Protein AF-A0A4S8QMQ8-F1 (afdb_monomer_lite)

Organism: NCBI:txid278940

Sequence (333 aa):
MSMKSLGRLRGVGWNACVGGGGYARCFSMGSRRETDGVYRELTAMRTRVPFIEAWRKEEAKRKGKEEDMEKEKRGEMQKVVKGGEGEGLEMKRMKDSFHRVILPLASDPWLLDNYITASGHIRLGAIFMDLDALAGVISYKHTGDRVMTVTAAVDRITLSRPLLEICDLELSGQVTFATGRSSMEVSLQVCKVPSAGQENQPRRKEDVFMECAFTMVSLDPVTKKAVRIAGVQPEGEVEEAWFERGRKSYDKKKRELGRGLRSMEPDDEESDLIHRLWLKTLDYHDYPSDFPPTPSSSTLFILHSLRLQLPPLLLRHPHQSNPTHPTPSPTPH

Structure (mmCIF, N/CA/C/O backbone):
data_AF-A0A4S8QMQ8-F1
#
_entry.id   AF-A0A4S8QMQ8-F1
#
loop_
_atom_site.group_PDB
_atom_site.id
_atom_site.type_symbol
_atom_site.label_atom_id
_atom_site.label_alt_id
_atom_site.label_comp_id
_atom_site.label_asym_id
_atom_site.label_entity_id
_atom_site.label_seq_id
_atom_site.pdbx_PDB_ins_code
_atom_site.Cartn_x
_atom_site.Cartn_y
_atom_site.Cartn_z
_atom_site.occupancy
_atom_site.B_iso_or_equiv
_atom_site.auth_seq_id
_atom_site.auth_comp_id
_atom_site.auth_asym_id
_atom_site.auth_atom_id
_atom_site.pdbx_PDB_model_num
ATOM 1 N N . MET A 1 1 ? -11.700 -69.169 48.064 1.00 33.59 1 MET A N 1
ATOM 2 C CA . MET A 1 1 ? -10.556 -69.985 48.528 1.00 33.59 1 MET A CA 1
ATOM 3 C C . MET A 1 1 ? -9.345 -69.068 48.556 1.00 33.59 1 MET A C 1
ATOM 5 O O . MET A 1 1 ? -8.965 -68.592 47.505 1.00 33.59 1 MET A O 1
ATOM 9 N N . SER A 1 2 ? -9.012 -68.532 49.734 1.00 30.84 2 SER A N 1
ATOM 10 C CA . SER A 1 2 ? -7.831 -68.928 50.539 1.00 30.84 2 SER A CA 1
ATOM 11 C C . SER A 1 2 ? -6.595 -68.126 50.098 1.00 30.84 2 SER A C 1
ATOM 13 O O . SER A 1 2 ? -6.367 -68.020 48.906 1.00 30.84 2 SER A O 1
ATOM 15 N N . MET A 1 3 ? -5.747 -67.506 50.916 1.00 28.12 3 MET A N 1
ATOM 16 C CA . MET A 1 3 ? -5.650 -67.240 52.353 1.00 28.12 3 MET A CA 1
ATOM 17 C C . MET A 1 3 ? -4.604 -66.111 52.498 1.00 28.12 3 MET A C 1
ATOM 19 O O . MET A 1 3 ? -3.761 -65.911 51.627 1.00 28.12 3 MET A O 1
ATOM 23 N N . LYS A 1 4 ? -4.664 -65.381 53.612 1.00 39.59 4 LYS A N 1
ATOM 24 C CA . LYS A 1 4 ? -3.680 -64.388 54.076 1.00 39.59 4 LYS A CA 1
ATOM 25 C C . LYS A 1 4 ? -2.291 -65.011 54.299 1.00 39.59 4 LYS A C 1
ATOM 27 O O . LYS A 1 4 ? -2.219 -66.151 54.745 1.00 39.59 4 LYS A O 1
ATOM 32 N N . SER A 1 5 ? -1.221 -64.217 54.186 1.00 30.34 5 SER A N 1
ATOM 33 C CA . SER A 1 5 ? -0.015 -64.416 55.009 1.00 30.34 5 SER A CA 1
ATOM 34 C C . SER A 1 5 ? 0.776 -63.121 55.212 1.00 30.34 5 SER A C 1
ATOM 36 O O . SER A 1 5 ? 1.195 -62.468 54.262 1.00 30.34 5 SER A O 1
ATOM 38 N N . LEU A 1 6 ? 0.974 -62.791 56.488 1.00 34.56 6 LEU A N 1
ATOM 39 C CA . LEU A 1 6 ? 1.844 -61.751 57.030 1.00 34.56 6 LEU A CA 1
ATOM 40 C C . LEU A 1 6 ? 3.330 -62.143 56.935 1.00 34.56 6 LEU A C 1
ATOM 42 O O . LEU A 1 6 ? 3.681 -63.296 57.165 1.00 34.56 6 LEU A O 1
ATOM 46 N N . GLY A 1 7 ? 4.184 -61.119 56.834 1.00 30.50 7 GLY A N 1
ATOM 47 C CA . GLY A 1 7 ? 5.326 -60.950 57.741 1.00 30.50 7 GLY A CA 1
ATOM 48 C C . GLY A 1 7 ? 6.712 -61.381 57.248 1.00 30.50 7 GLY A C 1
ATOM 49 O O . GLY A 1 7 ? 6.968 -62.561 57.050 1.00 30.50 7 GLY A O 1
ATOM 50 N N . ARG A 1 8 ? 7.659 -60.428 57.238 1.00 30.44 8 ARG A N 1
ATOM 51 C CA . ARG A 1 8 ? 8.913 -60.527 58.016 1.00 30.44 8 ARG A CA 1
ATOM 52 C C . ARG A 1 8 ? 9.724 -59.230 57.971 1.00 30.44 8 ARG A C 1
ATOM 54 O O . ARG A 1 8 ? 10.299 -58.864 56.956 1.00 30.44 8 ARG A O 1
ATOM 61 N N . LEU A 1 9 ? 9.819 -58.591 59.135 1.00 39.72 9 LEU A N 1
ATOM 62 C CA . LEU A 1 9 ? 10.993 -57.831 59.554 1.00 39.72 9 LEU A CA 1
ATOM 63 C C . LEU A 1 9 ? 12.121 -58.817 59.888 1.00 39.72 9 LEU A C 1
ATOM 65 O O . LEU A 1 9 ? 11.873 -59.772 60.625 1.00 39.72 9 LEU A O 1
ATOM 69 N N . ARG A 1 10 ? 13.337 -58.537 59.403 1.00 33.66 10 ARG A N 1
ATOM 70 C CA . ARG A 1 10 ? 14.645 -58.598 60.100 1.00 33.66 10 ARG A CA 1
ATOM 71 C C . ARG A 1 10 ? 15.771 -58.818 59.091 1.00 33.66 10 ARG A C 1
ATOM 73 O O . ARG A 1 10 ? 15.680 -59.695 58.243 1.00 33.66 10 ARG A O 1
ATOM 80 N N . GLY A 1 11 ? 16.859 -58.071 59.266 1.00 29.67 11 GLY A N 1
ATOM 81 C CA . GLY A 1 11 ? 18.112 -58.316 58.559 1.00 29.67 11 GLY A CA 1
ATOM 82 C C . GLY A 1 11 ? 19.151 -57.227 58.786 1.00 29.67 11 GLY A C 1
ATOM 83 O O . GLY A 1 11 ? 19.537 -56.550 57.845 1.00 29.67 11 GLY A O 1
ATOM 84 N N . VAL A 1 12 ? 19.566 -57.034 60.039 1.00 43.41 12 VAL A N 1
ATOM 85 C CA . VAL A 1 12 ? 20.807 -56.324 60.383 1.00 43.41 12 VAL A CA 1
ATOM 86 C C . VAL A 1 12 ? 21.977 -57.296 60.181 1.00 43.41 12 VAL A C 1
ATOM 88 O O . VAL A 1 12 ? 21.912 -58.415 60.684 1.00 43.41 12 VAL A O 1
ATOM 91 N N . GLY A 1 13 ? 23.040 -56.855 59.506 1.00 29.97 13 GLY A N 1
ATOM 92 C CA . GLY A 1 13 ? 24.380 -57.468 59.491 1.00 29.97 13 GLY A CA 1
ATOM 93 C C . GLY A 1 13 ? 25.342 -56.528 58.751 1.00 29.97 13 GLY A C 1
ATOM 94 O O . GLY A 1 13 ? 25.105 -56.248 57.583 1.00 29.97 13 GLY A O 1
ATOM 95 N N . TRP A 1 14 ? 26.195 -55.762 59.451 1.00 33.16 14 TRP A N 1
ATOM 96 C CA . TRP A 1 14 ? 27.590 -56.081 59.849 1.00 33.16 14 TRP A CA 1
ATOM 97 C C . TRP A 1 14 ? 28.516 -56.251 58.632 1.00 33.16 14 TRP A C 1
ATOM 99 O O . TRP A 1 14 ? 28.183 -56.996 57.727 1.00 33.16 14 TRP A O 1
ATOM 109 N N . ASN A 1 15 ? 29.732 -55.714 58.540 1.00 35.94 15 ASN A N 1
ATOM 110 C CA . ASN A 1 15 ? 30.508 -54.675 59.227 1.00 35.94 15 ASN A CA 1
ATOM 111 C C . ASN A 1 15 ? 31.800 -54.572 58.387 1.00 35.94 15 ASN A C 1
ATOM 113 O O . ASN A 1 15 ? 32.336 -55.617 58.028 1.00 35.94 15 ASN A O 1
ATOM 117 N N . ALA A 1 16 ? 32.336 -53.380 58.125 1.00 33.09 16 ALA A N 1
ATOM 118 C CA . ALA A 1 16 ? 33.769 -53.206 57.852 1.00 33.09 16 ALA A CA 1
ATOM 119 C C . ALA A 1 16 ? 34.139 -51.723 57.977 1.00 33.09 16 ALA A C 1
ATOM 121 O O . ALA A 1 16 ? 34.163 -50.983 56.997 1.00 33.09 16 ALA A O 1
ATOM 122 N N . CYS A 1 17 ? 34.426 -51.294 59.205 1.00 36.03 17 CYS A N 1
ATOM 123 C CA . CYS A 1 17 ? 35.205 -50.087 59.442 1.00 36.03 17 CYS A CA 1
ATOM 124 C C . CYS A 1 17 ? 36.668 -50.510 59.598 1.00 36.03 17 CYS A C 1
ATOM 126 O O . CYS A 1 17 ? 36.999 -51.251 60.522 1.00 36.03 17 CYS A O 1
ATOM 128 N N . VAL A 1 18 ? 37.531 -50.024 58.709 1.00 37.44 18 VAL A N 1
ATOM 129 C CA . VAL A 1 18 ? 38.982 -49.960 58.920 1.00 37.44 18 VAL A CA 1
ATOM 130 C C . VAL A 1 18 ? 39.353 -48.480 58.938 1.00 37.44 18 VAL A C 1
ATOM 132 O O . VAL A 1 18 ? 38.792 -47.684 58.187 1.00 37.44 18 VAL A O 1
ATOM 135 N N . GLY A 1 19 ? 40.195 -48.122 59.904 1.00 35.22 19 GLY A N 1
ATOM 136 C CA . GLY A 1 19 ? 40.355 -46.775 60.437 1.00 35.22 19 GLY A CA 1
ATOM 137 C C . GLY A 1 19 ? 41.105 -45.771 59.561 1.00 35.22 19 GLY A C 1
ATOM 138 O O . GLY A 1 19 ? 41.714 -46.106 58.551 1.00 35.22 19 GLY A O 1
ATOM 139 N N . GLY A 1 20 ? 41.085 -44.524 60.030 1.00 33.84 20 GLY A N 1
ATOM 140 C CA . GLY A 1 20 ? 41.840 -43.402 59.475 1.00 33.84 20 GLY A CA 1
ATOM 141 C C . GLY A 1 20 ? 41.063 -42.101 59.637 1.00 33.84 20 GLY A C 1
ATOM 142 O O . GLY A 1 20 ? 40.024 -41.929 59.013 1.00 33.84 20 GLY A O 1
ATOM 143 N N . GLY A 1 21 ? 41.525 -41.218 60.522 1.00 44.00 21 GLY A N 1
ATOM 144 C CA . GLY A 1 21 ? 40.847 -39.974 60.886 1.00 44.00 21 GLY A CA 1
ATOM 145 C C . GLY A 1 21 ? 40.563 -39.027 59.714 1.00 44.00 21 GLY A C 1
ATOM 146 O O . GLY A 1 21 ? 41.349 -38.903 58.780 1.00 44.00 21 GLY A O 1
ATOM 147 N N . GLY A 1 22 ? 39.434 -38.325 59.818 1.00 41.50 22 GLY A N 1
ATOM 148 C CA . GLY A 1 22 ? 38.978 -37.300 58.882 1.00 41.50 22 GLY A CA 1
ATOM 149 C C . GLY A 1 22 ? 37.468 -37.401 58.684 1.00 41.50 22 GLY A C 1
ATOM 150 O O . GLY A 1 22 ? 36.961 -38.461 58.339 1.00 41.50 22 GLY A O 1
ATOM 151 N N . TYR A 1 23 ? 36.733 -36.319 58.944 1.00 53.12 23 TYR A N 1
ATOM 152 C CA . TYR A 1 23 ? 35.276 -36.247 58.784 1.00 53.12 23 TYR A CA 1
ATOM 153 C C . TYR A 1 23 ? 34.847 -36.600 57.344 1.00 53.12 23 TYR A C 1
ATOM 155 O O . TYR A 1 23 ? 34.786 -35.730 56.476 1.00 53.12 23 TYR A O 1
ATOM 163 N N . ALA A 1 24 ? 34.507 -37.863 57.087 1.00 46.97 24 ALA A N 1
ATOM 164 C CA . ALA A 1 24 ? 33.879 -38.290 55.845 1.00 46.97 24 ALA A CA 1
ATOM 165 C C . ALA A 1 24 ? 32.356 -38.162 55.990 1.00 46.97 24 ALA A C 1
ATOM 167 O O . ALA A 1 24 ? 31.714 -38.913 56.724 1.00 46.97 24 ALA A O 1
ATOM 168 N N . ARG A 1 25 ? 31.757 -37.185 55.302 1.00 55.41 25 ARG 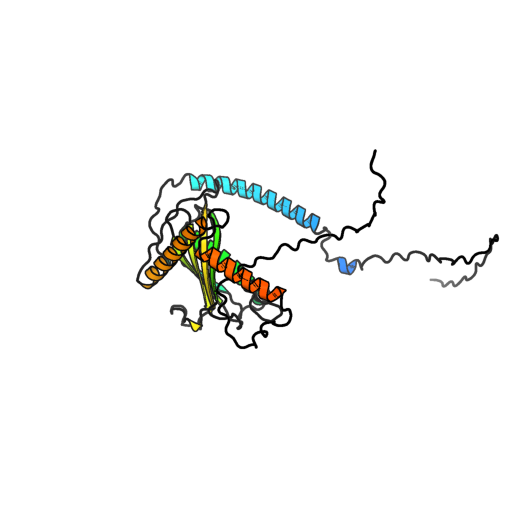A N 1
ATOM 169 C CA . ARG A 1 25 ? 30.297 -37.119 55.156 1.00 55.41 25 ARG A CA 1
ATOM 170 C C . ARG A 1 25 ? 29.861 -38.286 54.269 1.00 55.41 25 ARG A C 1
ATOM 172 O O . ARG A 1 25 ? 30.186 -38.309 53.085 1.00 55.41 25 ARG A O 1
ATOM 179 N N . CYS A 1 26 ? 29.126 -39.242 54.827 1.00 44.12 26 CYS A N 1
ATOM 180 C CA . CYS A 1 26 ? 28.527 -40.324 54.054 1.00 44.12 26 CYS A CA 1
ATOM 181 C C . CYS A 1 26 ? 27.420 -39.762 53.151 1.00 44.12 26 CYS A C 1
ATOM 183 O O . CYS A 1 26 ? 26.354 -39.376 53.631 1.00 44.12 26 CYS A O 1
ATOM 185 N N . PHE A 1 27 ? 27.650 -39.727 51.839 1.00 48.78 27 PHE A N 1
ATOM 186 C CA . PHE A 1 27 ? 26.569 -39.555 50.875 1.00 48.78 27 PHE A CA 1
ATOM 187 C C . PHE A 1 27 ? 25.742 -40.844 50.836 1.00 48.78 27 PHE A C 1
ATOM 189 O O . PHE A 1 27 ? 26.177 -41.870 50.321 1.00 48.78 27 PHE A O 1
ATOM 196 N N . SER A 1 28 ? 24.536 -40.793 51.397 1.00 58.72 28 SER A N 1
ATOM 197 C CA . SER A 1 28 ? 23.522 -41.829 51.204 1.00 58.72 28 SER A CA 1
ATOM 198 C C . SER A 1 28 ? 22.944 -41.686 49.794 1.00 58.72 28 SER A C 1
ATOM 200 O O . SER A 1 28 ? 22.109 -40.816 49.543 1.00 58.72 28 SER A O 1
ATOM 202 N N . MET A 1 29 ? 23.368 -42.546 48.872 1.00 54.00 29 MET A N 1
ATOM 203 C CA . MET A 1 29 ? 22.726 -42.691 47.568 1.00 54.00 29 MET A CA 1
ATOM 204 C C . MET A 1 29 ? 21.471 -43.555 47.743 1.00 54.00 29 MET A C 1
ATOM 206 O O . MET A 1 29 ? 21.535 -44.781 47.749 1.00 54.00 29 MET A O 1
ATOM 210 N N . GLY A 1 30 ? 20.316 -42.914 47.939 1.00 58.66 30 GLY A N 1
ATOM 211 C CA . GLY A 1 30 ? 19.032 -43.605 47.826 1.00 58.66 30 GLY A CA 1
ATOM 212 C C . GLY A 1 30 ? 18.853 -44.130 46.399 1.00 58.66 30 GLY A C 1
ATOM 213 O O . GLY A 1 30 ? 19.326 -43.502 45.449 1.00 58.66 30 GLY A O 1
ATOM 214 N N . SER A 1 31 ? 18.181 -45.274 46.231 1.00 59.81 31 SER A N 1
ATOM 215 C CA . SER A 1 31 ? 17.843 -45.787 44.898 1.00 59.81 31 SER A CA 1
ATOM 216 C C . SER A 1 31 ? 17.182 -44.673 44.085 1.00 59.81 31 SER A C 1
ATOM 218 O O . SER A 1 31 ? 16.215 -44.072 44.567 1.00 59.81 31 SER A O 1
ATOM 220 N N . ARG A 1 32 ? 17.676 -44.405 42.869 1.00 51.50 32 ARG A N 1
ATOM 221 C CA . ARG A 1 32 ? 16.979 -43.541 41.910 1.00 51.50 32 ARG A CA 1
ATOM 222 C C . ARG A 1 32 ? 15.546 -44.053 41.794 1.00 51.50 32 ARG A C 1
ATOM 224 O O . ARG A 1 32 ? 15.317 -45.121 41.239 1.00 51.50 32 ARG A O 1
ATOM 231 N N . ARG A 1 33 ? 14.585 -43.310 42.343 1.00 54.75 33 ARG A N 1
ATOM 232 C CA . ARG A 1 33 ? 13.200 -43.460 41.918 1.00 54.75 33 ARG A CA 1
ATOM 233 C C . ARG A 1 33 ? 13.181 -42.888 40.513 1.00 54.75 33 ARG A C 1
ATOM 235 O O . ARG A 1 33 ? 13.370 -41.685 40.349 1.00 54.75 33 ARG A O 1
ATOM 242 N N . GLU A 1 34 ? 13.060 -43.759 39.522 1.00 53.91 34 GLU A N 1
ATOM 243 C CA . GLU A 1 34 ? 12.686 -43.351 38.176 1.00 53.91 34 GLU A CA 1
ATOM 244 C C . GLU A 1 34 ? 11.327 -42.671 38.304 1.00 53.91 34 GLU A C 1
ATOM 246 O O . GLU A 1 34 ? 10.286 -43.309 38.434 1.00 53.91 34 GLU A O 1
ATOM 251 N N . THR A 1 35 ? 11.336 -41.345 38.385 1.00 52.69 35 THR A N 1
ATOM 252 C CA . THR A 1 35 ? 10.143 -40.584 38.063 1.00 52.69 35 THR A CA 1
ATOM 253 C C . THR A 1 35 ? 9.959 -40.788 36.573 1.00 52.69 35 THR A C 1
ATOM 255 O O . THR A 1 35 ? 10.775 -40.282 35.799 1.00 52.69 35 THR A O 1
ATOM 258 N N . ASP A 1 36 ? 8.955 -41.577 36.191 1.00 50.28 36 ASP A N 1
ATOM 259 C CA . ASP A 1 36 ? 8.506 -41.675 34.806 1.00 50.28 36 ASP A CA 1
ATOM 260 C C . ASP A 1 36 ? 8.236 -40.240 34.345 1.00 50.28 36 ASP A C 1
ATOM 262 O O . ASP A 1 36 ? 7.361 -39.541 34.868 1.00 50.28 36 ASP A O 1
ATOM 266 N N . GLY A 1 37 ? 9.154 -39.727 33.530 1.00 57.03 37 GLY A N 1
ATOM 267 C CA . GLY A 1 37 ? 9.214 -38.321 33.192 1.00 57.03 37 GLY A CA 1
ATOM 268 C C . GLY A 1 37 ? 7.932 -37.949 32.475 1.00 57.03 37 GLY A C 1
ATOM 269 O O . GLY A 1 37 ? 7.706 -38.420 31.372 1.00 57.03 37 GLY A O 1
ATOM 270 N N . VAL A 1 38 ? 7.141 -37.071 33.095 1.00 56.69 38 VAL A N 1
ATOM 271 C CA . VAL A 1 38 ? 5.912 -36.483 32.545 1.00 56.69 38 VAL A CA 1
ATOM 272 C C . VAL A 1 38 ? 4.843 -37.535 32.221 1.00 56.69 38 VAL A C 1
ATOM 274 O O . VAL A 1 38 ? 4.934 -38.255 31.233 1.00 56.69 38 VAL A O 1
ATOM 277 N N . TYR A 1 39 ? 3.779 -37.562 33.036 1.00 54.94 39 TYR A N 1
ATOM 278 C CA . TYR A 1 39 ? 2.573 -38.379 32.849 1.00 54.94 39 TYR A CA 1
ATOM 279 C C . TYR A 1 39 ? 2.269 -38.636 31.367 1.00 54.94 39 TYR A C 1
ATOM 281 O O . TYR A 1 39 ? 1.901 -37.734 30.608 1.00 54.94 39 TYR A O 1
ATOM 289 N N . ARG A 1 40 ? 2.428 -39.897 30.963 1.00 57.94 40 ARG A N 1
ATOM 290 C CA . ARG A 1 40 ? 2.268 -40.370 29.584 1.00 57.94 40 ARG A CA 1
ATOM 291 C C . ARG A 1 40 ? 0.895 -40.019 28.996 1.00 57.94 40 ARG A C 1
ATOM 293 O O . ARG A 1 40 ? 0.780 -39.816 27.791 1.00 57.94 40 ARG A O 1
ATOM 300 N N . GLU A 1 41 ? -0.114 -39.869 29.853 1.00 65.38 41 GLU A N 1
ATOM 301 C CA . GLU A 1 41 ? -1.475 -39.438 29.516 1.00 65.38 41 GLU A CA 1
ATOM 302 C C . GLU A 1 41 ? -1.567 -37.954 29.126 1.00 65.38 41 GLU A C 1
ATOM 304 O O . GLU A 1 41 ? -2.248 -37.627 28.157 1.00 65.38 41 GLU A O 1
ATOM 309 N N . LEU A 1 42 ? -0.815 -37.058 29.781 1.00 57.78 42 LEU A N 1
ATOM 310 C CA . LEU A 1 42 ? -0.774 -35.628 29.422 1.00 57.78 42 LEU A CA 1
ATOM 311 C C . LEU A 1 42 ? -0.104 -35.393 28.063 1.00 57.78 42 LEU A C 1
ATOM 313 O O . LEU A 1 42 ? -0.391 -34.419 27.372 1.00 57.78 42 LEU A O 1
ATOM 317 N N . THR A 1 43 ? 0.782 -36.306 27.662 1.00 55.28 43 THR A N 1
ATOM 318 C CA . THR A 1 43 ? 1.519 -36.231 26.392 1.00 55.28 43 THR A CA 1
ATOM 319 C C . THR A 1 43 ? 0.880 -37.095 25.300 1.00 55.28 43 THR A C 1
ATOM 321 O O . THR A 1 43 ? 1.324 -37.058 24.156 1.00 55.28 43 THR A O 1
ATOM 324 N N . ALA A 1 44 ? -0.183 -37.845 25.614 1.00 63.59 44 ALA A N 1
ATOM 325 C CA . ALA A 1 44 ? -0.835 -38.765 24.682 1.00 63.59 44 ALA A CA 1
ATOM 326 C C . ALA A 1 44 ? -1.464 -38.051 23.472 1.00 63.59 44 ALA A C 1
ATOM 328 O O . ALA A 1 44 ? -1.508 -38.630 22.387 1.00 63.59 44 ALA A O 1
ATOM 329 N N . MET A 1 45 ? -1.891 -36.791 23.636 1.00 58.34 45 MET A N 1
ATOM 330 C CA . MET A 1 45 ? -2.380 -35.944 22.536 1.00 58.34 45 MET A CA 1
ATOM 331 C C . MET A 1 45 ? -1.273 -35.177 21.796 1.00 58.34 45 MET A C 1
ATOM 333 O O . MET A 1 45 ? -1.535 -34.586 20.750 1.00 58.34 45 MET A O 1
ATOM 337 N N . ARG A 1 46 ? -0.030 -35.167 22.298 1.00 59.09 46 ARG A N 1
ATOM 338 C CA . ARG A 1 46 ? 1.081 -34.500 21.612 1.00 59.09 46 ARG A CA 1
ATOM 339 C C . ARG A 1 46 ? 1.491 -35.367 20.429 1.00 59.09 46 ARG A C 1
ATOM 341 O O . ARG A 1 46 ? 1.782 -36.552 20.587 1.00 59.09 46 ARG A O 1
ATOM 348 N N . THR A 1 47 ? 1.525 -34.784 19.236 1.00 57.25 47 THR A N 1
ATOM 349 C CA . THR A 1 47 ? 2.020 -35.460 18.032 1.00 57.25 47 THR A CA 1
ATOM 350 C C . THR A 1 47 ? 3.362 -36.131 18.329 1.00 57.25 47 THR A C 1
ATOM 352 O O . THR A 1 47 ? 4.313 -35.465 18.729 1.00 57.25 47 THR A O 1
ATOM 355 N N . ARG A 1 48 ? 3.441 -37.457 18.131 1.00 63.84 48 ARG A N 1
ATOM 356 C CA . ARG A 1 48 ? 4.628 -38.289 18.436 1.00 63.84 48 ARG A CA 1
ATOM 357 C C . ARG A 1 48 ? 5.875 -37.927 17.627 1.00 63.84 48 ARG A C 1
ATOM 359 O O . ARG A 1 48 ? 6.938 -38.491 17.852 1.00 63.84 48 ARG A O 1
ATOM 366 N N . VAL A 1 49 ? 5.729 -37.030 16.661 1.00 68.06 49 VAL A N 1
ATOM 367 C CA . VAL A 1 49 ? 6.803 -36.580 15.791 1.00 68.06 49 VAL A CA 1
ATOM 368 C C . VAL A 1 49 ? 7.390 -35.307 16.404 1.00 68.06 49 VAL A C 1
ATOM 370 O O . VAL A 1 49 ? 6.643 -34.346 16.612 1.00 68.06 49 VAL A O 1
ATOM 373 N N . PRO A 1 50 ? 8.702 -35.271 16.699 1.00 78.75 50 PRO A N 1
ATOM 374 C CA . PRO A 1 50 ? 9.378 -34.042 17.084 1.00 78.75 50 PRO A CA 1
ATOM 375 C C . PRO A 1 50 ? 9.078 -32.945 16.061 1.00 78.75 50 PRO A C 1
ATOM 377 O O . PRO A 1 50 ? 9.099 -33.196 14.857 1.00 78.75 50 PRO A O 1
ATOM 380 N N . PHE A 1 51 ? 8.832 -31.720 16.523 1.00 66.56 51 PHE A N 1
ATOM 381 C CA . PHE A 1 51 ? 8.469 -30.592 15.657 1.00 66.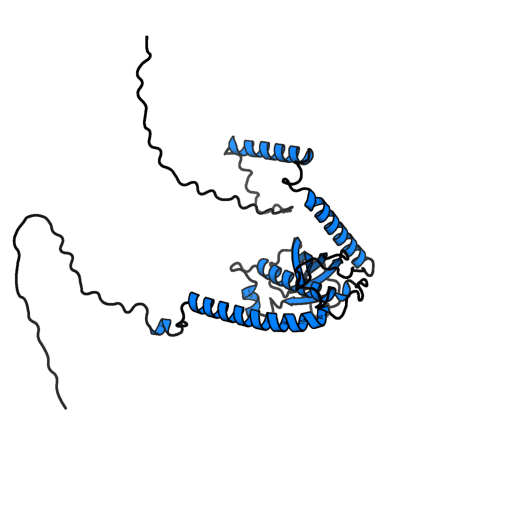56 51 PHE A CA 1
ATOM 382 C C . PHE A 1 51 ? 9.431 -30.410 14.471 1.00 66.56 51 PHE A C 1
ATOM 384 O O .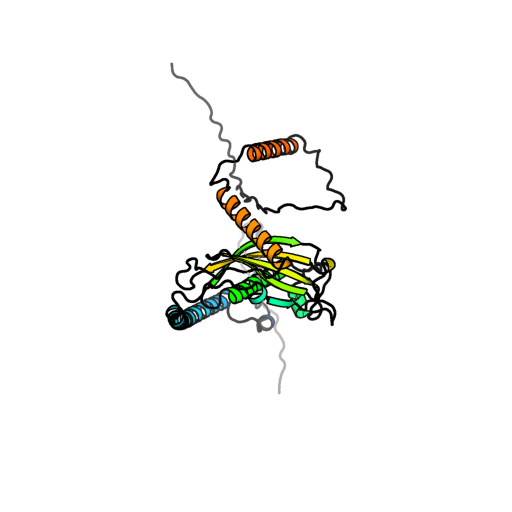 PHE A 1 51 ? 8.989 -30.172 13.356 1.00 66.56 51 PHE A O 1
ATOM 391 N N . ILE A 1 52 ? 10.733 -30.628 14.678 1.00 71.62 52 ILE A N 1
ATOM 392 C CA . ILE A 1 52 ? 11.763 -30.543 13.629 1.00 71.62 52 ILE A CA 1
ATOM 393 C C . ILE A 1 52 ? 11.550 -31.595 12.526 1.00 71.62 52 ILE A C 1
ATOM 395 O O . ILE A 1 52 ? 11.771 -31.315 11.351 1.00 71.62 52 ILE A O 1
ATOM 399 N N . GLU A 1 53 ? 11.111 -32.804 12.871 1.00 77.88 53 GLU A N 1
ATOM 400 C CA . GLU A 1 53 ? 10.822 -33.854 11.890 1.00 77.88 53 GLU A CA 1
ATOM 401 C C . GLU A 1 53 ? 9.498 -33.617 11.166 1.00 77.88 53 GLU A C 1
ATOM 403 O O . GLU A 1 53 ? 9.409 -33.869 9.964 1.00 77.88 53 GLU A O 1
ATOM 408 N N . ALA A 1 54 ? 8.481 -33.120 11.875 1.00 76.25 54 ALA A N 1
ATOM 409 C CA . ALA A 1 54 ? 7.219 -32.711 11.267 1.00 76.25 54 ALA A CA 1
ATOM 410 C C . ALA A 1 54 ? 7.455 -31.562 10.275 1.00 76.25 54 ALA A C 1
ATOM 412 O O . ALA A 1 54 ? 7.038 -31.661 9.124 1.00 76.25 54 ALA A O 1
ATOM 413 N N . TRP A 1 55 ? 8.241 -30.557 10.678 1.00 70.94 55 TRP A N 1
ATOM 414 C CA . TRP A 1 55 ? 8.685 -29.454 9.829 1.00 70.94 55 TRP A CA 1
ATOM 415 C C . TRP A 1 55 ? 9.458 -29.966 8.618 1.00 70.94 55 TRP A C 1
ATOM 417 O O . TRP A 1 55 ? 9.127 -29.605 7.499 1.00 70.94 55 TRP A O 1
ATOM 427 N N . ARG A 1 56 ? 10.460 -30.840 8.787 1.00 83.69 56 ARG A N 1
ATOM 428 C CA . ARG A 1 56 ? 11.228 -31.393 7.653 1.00 83.69 56 ARG A CA 1
ATOM 429 C C . ARG A 1 56 ? 10.358 -32.202 6.688 1.00 83.69 56 ARG A C 1
ATOM 431 O O . ARG A 1 56 ? 10.575 -32.137 5.482 1.00 83.69 56 ARG A O 1
ATOM 438 N N . LYS A 1 57 ? 9.376 -32.955 7.198 1.00 81.12 57 LYS A N 1
ATOM 439 C CA . LYS A 1 57 ? 8.398 -33.681 6.370 1.00 81.12 57 LYS A CA 1
ATOM 440 C C . LYS A 1 57 ? 7.471 -32.725 5.626 1.00 81.12 57 LYS A C 1
ATOM 442 O O . LYS A 1 57 ? 7.148 -33.001 4.474 1.00 81.12 57 LYS A O 1
ATOM 447 N N . GLU A 1 58 ? 7.063 -31.621 6.247 1.00 76.00 58 GLU A N 1
ATOM 448 C CA . GLU A 1 58 ? 6.329 -30.562 5.557 1.00 76.00 58 GLU A CA 1
ATOM 449 C C . GLU A 1 58 ? 7.194 -29.856 4.520 1.00 76.00 58 GLU A C 1
ATOM 451 O O . GLU A 1 58 ? 6.749 -29.739 3.393 1.00 76.00 58 GLU A O 1
ATOM 456 N N . GLU A 1 59 ? 8.437 -29.489 4.829 1.00 77.56 59 GLU A N 1
ATOM 457 C CA . GLU A 1 59 ? 9.419 -28.937 3.884 1.00 77.56 59 GLU A CA 1
ATOM 458 C C . GLU A 1 59 ? 9.598 -29.847 2.665 1.00 77.56 59 GLU A C 1
ATOM 460 O O . GLU A 1 59 ? 9.544 -29.374 1.538 1.00 77.56 59 GLU A O 1
ATOM 465 N N . ALA A 1 60 ? 9.766 -31.156 2.867 1.00 79.06 60 ALA A N 1
ATOM 466 C CA . ALA A 1 60 ? 9.920 -32.116 1.776 1.00 79.06 60 ALA A CA 1
ATOM 467 C C . ALA A 1 60 ? 8.631 -32.282 0.957 1.00 79.06 60 ALA A C 1
ATOM 469 O O . ALA A 1 60 ? 8.686 -32.354 -0.268 1.00 79.06 60 ALA A O 1
ATOM 470 N N . LYS A 1 61 ? 7.458 -32.295 1.607 1.00 76.88 61 LYS A N 1
ATOM 471 C CA . LYS A 1 61 ? 6.159 -32.292 0.914 1.00 76.88 61 LYS A CA 1
ATOM 472 C C . LYS A 1 61 ? 5.907 -30.982 0.173 1.00 76.88 61 LYS A C 1
ATOM 474 O O . LYS A 1 61 ? 5.302 -31.015 -0.890 1.00 76.88 61 LYS A O 1
ATOM 479 N N . ARG A 1 62 ? 6.343 -29.853 0.733 1.00 72.81 62 ARG A N 1
ATOM 480 C CA . ARG A 1 62 ? 6.222 -28.515 0.154 1.00 72.81 62 ARG A CA 1
ATOM 481 C C . ARG A 1 62 ? 7.142 -28.399 -1.051 1.00 72.81 62 ARG A C 1
ATOM 483 O O . ARG A 1 62 ? 6.650 -27.974 -2.075 1.00 72.81 62 ARG A O 1
ATOM 490 N N . LYS A 1 63 ? 8.377 -28.908 -0.974 1.00 71.25 63 LYS A N 1
ATOM 491 C CA . LYS A 1 63 ? 9.311 -29.020 -2.107 1.00 71.25 63 LYS A CA 1
ATOM 492 C C . LYS A 1 63 ? 8.802 -29.959 -3.194 1.00 71.25 63 LYS A C 1
ATOM 494 O O . LYS A 1 63 ? 8.785 -29.564 -4.343 1.00 71.25 63 LYS A O 1
ATOM 499 N N . GLY A 1 64 ? 8.306 -31.150 -2.850 1.00 72.50 64 GLY A N 1
ATOM 500 C CA . GLY A 1 64 ? 7.722 -32.066 -3.839 1.00 72.50 64 GLY A CA 1
ATOM 501 C C . GLY A 1 64 ? 6.479 -31.484 -4.523 1.00 72.50 64 GLY A C 1
ATOM 502 O O . GLY A 1 64 ? 6.375 -31.510 -5.742 1.00 72.50 64 GLY A O 1
ATOM 503 N N . LYS A 1 65 ? 5.568 -30.870 -3.752 1.00 66.44 65 LYS A N 1
ATOM 504 C CA . LYS A 1 65 ? 4.406 -30.156 -4.305 1.00 66.44 65 LYS A CA 1
ATOM 505 C C . LYS A 1 65 ? 4.804 -28.905 -5.083 1.00 66.44 65 LYS A C 1
ATOM 507 O O . LYS A 1 65 ? 4.153 -28.616 -6.074 1.00 66.44 65 LYS A O 1
ATOM 512 N N . GLU A 1 66 ? 5.823 -28.166 -4.650 1.00 59.91 66 GLU A N 1
ATOM 513 C CA . GLU A 1 66 ? 6.370 -27.019 -5.381 1.00 59.91 66 GLU A CA 1
ATOM 514 C C . GLU A 1 66 ? 6.985 -27.482 -6.697 1.00 59.91 66 GLU A C 1
ATOM 516 O O . GLU A 1 66 ? 6.677 -26.875 -7.703 1.00 59.91 66 GLU A O 1
ATOM 521 N N . GLU A 1 67 ? 7.749 -28.574 -6.735 1.00 64.19 67 GLU A N 1
ATOM 522 C CA . GLU A 1 67 ? 8.341 -29.118 -7.963 1.00 64.19 67 GLU A CA 1
ATOM 523 C C . GLU A 1 67 ? 7.284 -29.647 -8.945 1.00 64.19 67 GLU A C 1
ATOM 525 O O . GLU A 1 67 ? 7.397 -29.426 -10.153 1.00 64.19 67 GLU A O 1
ATOM 530 N N . ASP A 1 68 ? 6.242 -30.318 -8.448 1.00 66.81 68 ASP A N 1
ATOM 531 C CA . ASP A 1 68 ? 5.140 -30.811 -9.280 1.00 66.81 68 ASP A CA 1
ATOM 532 C C . ASP A 1 68 ? 4.253 -29.656 -9.772 1.00 66.81 68 ASP A C 1
ATOM 534 O O . ASP A 1 68 ? 3.980 -29.556 -10.970 1.00 66.81 68 ASP A O 1
ATOM 538 N N . MET A 1 69 ? 3.899 -28.710 -8.892 1.00 58.44 69 MET A N 1
ATOM 539 C CA . MET A 1 69 ? 3.182 -27.490 -9.275 1.00 58.44 69 MET A CA 1
ATOM 540 C C . MET A 1 69 ? 4.023 -26.579 -10.169 1.00 58.44 69 MET A C 1
ATOM 542 O O . MET A 1 69 ? 3.462 -25.892 -11.009 1.00 58.44 69 MET A O 1
ATOM 546 N N . GLU A 1 70 ? 5.345 -26.535 -10.021 1.00 60.03 70 GLU A N 1
ATOM 547 C CA . GLU A 1 70 ? 6.239 -25.733 -10.860 1.00 60.03 70 GLU A CA 1
ATOM 548 C C . GLU A 1 70 ? 6.373 -26.358 -12.247 1.00 60.03 70 GLU A C 1
ATOM 550 O O . GLU A 1 70 ? 6.379 -25.627 -13.230 1.00 60.03 70 GLU A O 1
ATOM 555 N N . LYS A 1 71 ? 6.381 -27.691 -12.376 1.00 61.84 71 LYS A N 1
ATOM 556 C CA . LYS A 1 71 ? 6.309 -28.366 -13.685 1.00 61.84 71 LYS A CA 1
ATOM 557 C C . LYS A 1 71 ? 4.962 -28.148 -14.373 1.00 61.84 71 LYS A C 1
ATOM 559 O O . LYS A 1 71 ? 4.943 -27.870 -15.572 1.00 61.84 71 LYS A O 1
ATOM 564 N N . GLU A 1 72 ? 3.863 -28.225 -13.627 1.00 59.41 72 GLU A N 1
ATOM 565 C CA . GLU A 1 72 ? 2.506 -28.017 -14.143 1.00 59.41 72 GLU A CA 1
ATOM 566 C C . GLU A 1 72 ? 2.282 -26.544 -14.534 1.00 59.41 72 GLU A C 1
ATOM 568 O O . GLU A 1 72 ? 1.953 -26.254 -15.686 1.00 59.41 72 GLU A O 1
ATOM 573 N N . LYS A 1 73 ? 2.646 -25.597 -13.654 1.00 57.44 73 LYS A N 1
ATOM 574 C CA . LYS A 1 73 ? 2.660 -24.153 -13.940 1.00 57.44 73 LYS A CA 1
ATOM 575 C C . LYS A 1 73 ? 3.618 -23.796 -15.065 1.00 57.44 73 LYS A C 1
ATOM 577 O O . LYS A 1 73 ? 3.289 -22.945 -15.872 1.00 57.44 73 LYS A O 1
ATOM 582 N N . ARG A 1 74 ? 4.791 -24.424 -15.187 1.00 54.91 74 ARG A N 1
ATOM 583 C CA . ARG A 1 74 ? 5.719 -24.172 -16.306 1.00 54.91 74 ARG A CA 1
ATOM 584 C C . ARG A 1 74 ? 5.140 -24.650 -17.635 1.00 54.91 74 ARG A C 1
ATOM 586 O O . ARG A 1 74 ? 5.364 -23.984 -18.642 1.00 54.91 74 ARG A O 1
ATOM 593 N N . GLY A 1 75 ? 4.382 -25.747 -17.642 1.00 53.16 75 GLY A N 1
ATOM 594 C CA . GLY A 1 75 ? 3.652 -26.229 -18.818 1.00 53.16 75 GLY A CA 1
ATOM 595 C C . GLY A 1 75 ? 2.471 -25.334 -19.208 1.00 53.16 75 GLY A C 1
ATOM 596 O O . GLY A 1 75 ? 2.280 -25.045 -20.390 1.00 53.16 75 GLY A O 1
ATOM 597 N N . GLU A 1 76 ? 1.712 -24.845 -18.229 1.00 56.09 76 GLU A N 1
ATOM 598 C CA . GLU A 1 76 ? 0.561 -23.957 -18.438 1.00 56.09 76 GLU A CA 1
ATOM 599 C C . GLU A 1 76 ? 1.002 -22.523 -18.792 1.00 56.09 76 GLU A C 1
ATOM 601 O O . GLU A 1 76 ? 0.526 -21.926 -19.757 1.00 56.09 76 GLU A O 1
ATOM 606 N N . MET A 1 77 ? 2.031 -22.008 -18.120 1.00 51.44 77 MET A N 1
ATOM 607 C CA . MET A 1 77 ? 2.599 -20.678 -18.348 1.00 51.44 77 MET A CA 1
ATOM 608 C C . MET A 1 77 ? 3.409 -20.611 -19.652 1.00 51.44 77 MET A C 1
ATOM 610 O O . MET A 1 77 ? 3.380 -19.584 -20.321 1.00 51.44 77 MET A O 1
ATOM 614 N N . GLN A 1 78 ? 4.035 -21.707 -20.115 1.00 51.06 78 GLN A N 1
ATOM 615 C CA . GLN A 1 78 ? 4.595 -21.771 -21.480 1.00 51.06 78 GLN A CA 1
ATOM 616 C C . GLN A 1 78 ? 3.522 -21.722 -22.578 1.00 51.06 78 GLN A C 1
ATOM 618 O O . GLN A 1 78 ? 3.817 -21.244 -23.676 1.00 51.06 78 GLN A O 1
ATOM 623 N N . LYS A 1 79 ? 2.288 -22.173 -22.308 1.00 49.75 79 LYS A N 1
ATOM 624 C CA . LYS A 1 79 ? 1.161 -21.998 -23.239 1.00 49.75 79 LYS A CA 1
ATOM 625 C C . LYS A 1 79 ? 0.653 -20.552 -23.250 1.00 49.75 79 LYS A C 1
ATOM 627 O O . LYS A 1 79 ? 0.388 -20.036 -24.330 1.00 49.75 79 LYS A O 1
ATOM 632 N N . VAL A 1 80 ? 0.594 -19.879 -22.096 1.00 50.56 80 VAL A N 1
ATOM 633 C CA . VAL A 1 80 ? 0.167 -18.465 -21.988 1.00 50.56 80 VAL A CA 1
ATOM 634 C C . VAL A 1 80 ? 1.208 -17.495 -22.571 1.00 50.56 80 VAL A C 1
ATOM 636 O O . VAL A 1 80 ? 0.849 -16.538 -23.253 1.00 50.56 80 VAL A O 1
ATOM 639 N N . VAL A 1 81 ? 2.507 -17.756 -22.381 1.00 49.69 81 VAL A N 1
ATOM 640 C CA . VAL A 1 81 ? 3.596 -16.887 -22.879 1.00 49.69 81 VAL A CA 1
ATOM 641 C C . VAL A 1 81 ? 3.708 -16.902 -24.411 1.00 49.69 81 VAL A C 1
ATOM 643 O O . VAL A 1 81 ? 4.084 -15.891 -24.997 1.00 49.69 81 VAL A O 1
ATOM 646 N N . LYS A 1 82 ? 3.313 -17.989 -25.091 1.00 42.25 82 LYS A N 1
ATOM 647 C CA . LYS A 1 82 ? 3.259 -18.039 -26.567 1.00 42.25 82 LYS A CA 1
ATOM 648 C C . LYS A 1 82 ? 2.047 -17.321 -27.183 1.00 42.25 82 LYS A C 1
ATOM 650 O O . LYS A 1 82 ? 1.991 -17.196 -28.401 1.00 42.25 82 LYS A O 1
ATOM 655 N N . GLY A 1 83 ? 1.097 -16.856 -26.371 1.00 33.81 83 GLY A N 1
ATOM 656 C CA . GLY A 1 83 ? -0.177 -16.285 -26.816 1.00 33.81 83 GLY A CA 1
ATOM 657 C C . GLY A 1 83 ? -0.285 -14.759 -26.765 1.00 33.81 83 GLY A C 1
ATOM 658 O O . GLY A 1 83 ? -1.392 -14.263 -26.617 1.00 33.81 83 GLY A O 1
ATOM 659 N N . GLY A 1 84 ? 0.808 -13.991 -26.843 1.00 40.34 84 GLY A N 1
ATOM 660 C CA . GLY A 1 84 ? 0.658 -12.534 -26.946 1.00 40.34 84 GLY A CA 1
ATOM 661 C C . GLY A 1 84 ? 1.942 -11.726 -26.856 1.00 40.34 84 GLY A C 1
ATOM 662 O O . GLY A 1 84 ? 2.084 -10.882 -25.973 1.00 40.34 84 GLY A O 1
ATOM 663 N N . GLU A 1 85 ? 2.887 -11.919 -27.764 1.00 40.09 85 GLU A N 1
ATOM 664 C CA . GLU A 1 85 ? 3.865 -10.858 -28.007 1.00 40.09 85 GLU A CA 1
ATOM 665 C C . GLU A 1 85 ? 3.107 -9.627 -28.549 1.00 40.09 85 GLU A C 1
ATOM 667 O O . GLU A 1 85 ? 2.716 -9.588 -29.708 1.00 40.09 85 GLU A O 1
ATOM 672 N N . GLY A 1 86 ? 2.843 -8.632 -27.691 1.00 47.00 86 GLY A N 1
ATOM 673 C CA . GLY A 1 86 ? 2.435 -7.289 -28.123 1.00 47.00 86 GLY A CA 1
ATOM 674 C C . GLY A 1 86 ? 0.943 -6.928 -28.152 1.00 47.00 86 GLY A C 1
ATOM 675 O O . GLY A 1 86 ? 0.620 -5.876 -28.696 1.00 47.00 86 GLY A O 1
ATOM 676 N N . GLU A 1 87 ? 0.029 -7.697 -27.557 1.00 46.25 87 GLU A N 1
ATOM 677 C CA . GLU A 1 87 ? -1.385 -7.283 -27.515 1.00 46.25 87 GLU A CA 1
ATOM 678 C C . GLU A 1 87 ? -1.680 -6.322 -26.344 1.00 46.25 87 GLU A C 1
ATOM 680 O O . GLU A 1 87 ? -1.726 -6.726 -25.182 1.00 46.25 87 GLU A O 1
ATOM 685 N N . GLY A 1 88 ? -1.857 -5.036 -26.681 1.00 52.75 88 GLY A N 1
ATOM 686 C CA . GLY A 1 88 ? -2.706 -4.077 -25.961 1.00 52.75 88 GLY A CA 1
ATOM 687 C C . GLY A 1 88 ? -2.197 -3.523 -24.626 1.00 52.75 88 GLY A C 1
ATOM 688 O O . GLY A 1 88 ? -2.822 -3.748 -23.594 1.00 52.75 88 GLY A O 1
ATOM 689 N N . LEU A 1 89 ? -1.141 -2.698 -24.624 1.00 70.69 89 LEU A N 1
ATOM 690 C CA . LEU A 1 89 ? -0.889 -1.766 -23.504 1.00 70.69 89 LEU A CA 1
ATOM 691 C C . LEU A 1 89 ? -1.777 -0.519 -23.633 1.00 70.69 89 LEU A C 1
ATOM 693 O O . LEU A 1 89 ? -1.292 0.612 -23.604 1.00 70.69 89 LEU A O 1
ATOM 697 N N . GLU A 1 90 ? -3.073 -0.734 -23.841 1.00 81.81 90 GLU A N 1
ATOM 698 C CA . GLU A 1 90 ? -4.052 0.344 -23.812 1.00 81.81 90 GLU A CA 1
ATOM 699 C C . GLU A 1 90 ? -4.128 0.901 -22.388 1.00 81.81 90 GLU A C 1
ATOM 701 O O . GLU A 1 90 ? -3.946 0.169 -21.408 1.00 81.81 90 GLU A O 1
ATOM 706 N N . MET A 1 91 ? -4.325 2.212 -22.262 1.00 87.94 91 MET A N 1
ATOM 707 C CA . MET A 1 91 ? -4.483 2.820 -20.948 1.00 87.94 91 MET A CA 1
ATOM 708 C C . MET A 1 91 ? -5.737 2.256 -20.276 1.00 87.94 91 MET A C 1
ATOM 710 O O . MET A 1 91 ? -6.802 2.201 -20.883 1.00 87.94 91 MET A O 1
ATOM 714 N N . LYS A 1 92 ? -5.606 1.835 -19.019 1.00 91.00 92 LYS A N 1
ATOM 715 C CA . LYS A 1 92 ? -6.728 1.340 -18.214 1.00 91.00 92 LYS A CA 1
ATOM 716 C C . LYS A 1 92 ? -7.254 2.439 -17.313 1.00 91.00 92 LYS A C 1
ATOM 718 O O . LYS A 1 92 ? -6.493 3.301 -16.877 1.00 91.00 92 LYS A O 1
ATOM 723 N N . ARG A 1 93 ? -8.538 2.391 -16.980 1.00 93.12 93 ARG A N 1
ATOM 724 C CA . ARG A 1 93 ? -9.123 3.359 -16.051 1.00 93.12 93 ARG A CA 1
ATOM 725 C C . ARG A 1 93 ? -8.773 2.971 -14.628 1.00 93.12 93 ARG A C 1
ATOM 727 O O . ARG A 1 93 ? -8.640 1.787 -14.315 1.00 93.12 93 ARG A O 1
ATOM 734 N N . MET A 1 94 ? -8.699 3.951 -13.733 1.00 92.94 94 MET A N 1
ATOM 735 C CA . MET A 1 94 ? -8.437 3.659 -12.320 1.00 92.94 94 MET A CA 1
ATOM 736 C C . MET A 1 94 ? -9.488 2.710 -11.724 1.00 92.94 94 MET A C 1
ATOM 738 O O . MET A 1 94 ? -9.140 1.759 -11.019 1.00 92.94 94 MET A O 1
ATOM 742 N N . LYS A 1 95 ? -10.764 2.919 -12.079 1.00 92.31 95 LYS A N 1
ATOM 743 C CA . LYS A 1 95 ? -11.909 2.111 -11.626 1.00 92.31 95 LYS A CA 1
ATOM 744 C C . LYS A 1 95 ? -11.797 0.632 -11.985 1.00 92.31 95 LYS A C 1
ATOM 746 O O . LYS A 1 95 ? -12.284 -0.200 -11.226 1.00 92.31 95 LYS A O 1
ATOM 751 N N . ASP A 1 96 ? -11.130 0.291 -13.089 1.00 92.44 96 ASP A N 1
ATOM 752 C CA . ASP A 1 96 ? -10.982 -1.105 -13.521 1.00 92.44 96 ASP A CA 1
ATOM 753 C C . ASP A 1 96 ? -10.122 -1.912 -12.523 1.00 92.44 96 ASP A C 1
ATOM 755 O O . ASP A 1 96 ? -10.291 -3.121 -12.368 1.00 92.44 96 ASP A O 1
ATOM 759 N N . SER A 1 97 ? -9.229 -1.232 -11.795 1.00 94.62 97 SER A N 1
ATOM 760 C CA . SER A 1 97 ? -8.380 -1.828 -10.755 1.00 94.62 97 SER A CA 1
ATOM 761 C C . SER A 1 97 ? -8.977 -1.754 -9.344 1.00 94.62 97 SER A C 1
ATOM 763 O O . SER A 1 97 ? -8.419 -2.341 -8.416 1.00 94.62 97 SER A O 1
ATOM 765 N N . PHE A 1 98 ? -10.107 -1.061 -9.160 1.00 95.25 98 PHE A N 1
ATOM 766 C CA . PHE A 1 98 ? -10.679 -0.825 -7.837 1.00 95.25 98 PHE A CA 1
ATOM 767 C C . PHE A 1 98 ? -11.060 -2.138 -7.140 1.00 95.25 98 PHE A C 1
ATOM 769 O O . PHE A 1 98 ? -11.661 -3.061 -7.713 1.00 95.25 98 PHE A O 1
ATOM 776 N N . HIS A 1 99 ? -10.712 -2.238 -5.861 1.00 95.50 99 HIS A N 1
ATOM 777 C CA . HIS A 1 99 ? -11.142 -3.344 -5.026 1.00 95.50 99 HIS A CA 1
ATOM 778 C C . HIS A 1 99 ? -11.406 -2.897 -3.596 1.00 95.50 99 HIS A C 1
ATOM 780 O O . HIS A 1 99 ? -10.766 -1.982 -3.081 1.00 95.50 99 HIS A O 1
ATOM 786 N N . ARG A 1 100 ? -12.362 -3.578 -2.967 1.00 94.19 100 ARG A N 1
ATOM 787 C CA . ARG A 1 100 ? -12.799 -3.352 -1.599 1.00 94.19 100 ARG A CA 1
ATOM 788 C C . ARG A 1 100 ? -12.972 -4.691 -0.893 1.00 94.19 100 ARG A C 1
ATOM 790 O O . ARG A 1 100 ? -13.531 -5.617 -1.476 1.00 94.19 100 ARG A O 1
ATOM 797 N N . VAL A 1 101 ? -12.552 -4.738 0.365 1.00 94.25 101 VAL A N 1
ATOM 798 C CA . VAL A 1 101 ? -12.720 -5.852 1.296 1.00 94.25 101 VAL A CA 1
ATOM 799 C C . VAL A 1 101 ? -13.265 -5.305 2.613 1.00 94.25 101 VAL A C 1
ATOM 801 O O . VAL A 1 101 ? -12.807 -4.274 3.104 1.00 94.25 101 VAL A O 1
ATOM 804 N N . ILE A 1 102 ? -14.256 -5.994 3.175 1.00 92.94 102 ILE A N 1
ATOM 805 C CA . ILE A 1 102 ? -14.816 -5.677 4.490 1.00 92.94 102 ILE A CA 1
ATOM 806 C C . ILE A 1 102 ? -14.185 -6.621 5.510 1.00 92.94 102 ILE A C 1
ATOM 808 O O . ILE A 1 102 ? -14.198 -7.835 5.321 1.00 92.94 102 ILE A O 1
ATOM 812 N N . LEU A 1 103 ? -13.650 -6.050 6.583 1.00 91.62 103 LEU A N 1
ATOM 813 C CA . LEU A 1 103 ? -13.059 -6.748 7.711 1.00 91.62 103 LEU A CA 1
ATOM 814 C C . LEU A 1 103 ? -14.011 -6.627 8.919 1.00 91.62 103 LEU A C 1
ATOM 816 O O . LEU A 1 103 ? -14.035 -5.576 9.571 1.00 91.62 103 LEU A O 1
ATOM 820 N N . PRO A 1 104 ? -14.822 -7.665 9.205 1.00 91.25 104 PRO A N 1
ATOM 821 C CA . PRO A 1 104 ? -15.875 -7.629 10.221 1.00 91.25 104 PRO A CA 1
ATOM 822 C C . PRO A 1 104 ? -15.320 -7.779 11.651 1.00 91.25 104 PRO A C 1
ATOM 824 O O . PRO A 1 104 ? -15.608 -8.750 12.345 1.00 91.25 104 PRO A O 1
ATOM 827 N N . LEU A 1 105 ? -14.488 -6.834 12.095 1.00 88.12 105 LEU A N 1
ATOM 828 C CA . LEU A 1 105 ? -13.820 -6.883 13.402 1.00 88.12 105 LEU A CA 1
ATOM 829 C C . LEU A 1 105 ? -14.771 -6.758 14.599 1.00 88.12 105 LEU A C 1
ATOM 831 O O . LEU A 1 105 ? -14.474 -7.289 15.664 1.00 88.12 105 LEU A O 1
ATOM 835 N N . ALA A 1 106 ? -15.880 -6.032 14.466 1.00 85.44 106 ALA A N 1
ATOM 836 C CA . ALA A 1 106 ? -16.879 -5.916 15.526 1.00 85.44 106 ALA A CA 1
ATOM 837 C C . ALA A 1 106 ? -17.892 -7.066 15.479 1.00 85.44 106 ALA A C 1
ATOM 839 O O . ALA A 1 106 ? -18.418 -7.467 16.516 1.00 85.44 106 ALA A O 1
ATOM 840 N N . SER A 1 107 ? -18.161 -7.587 14.281 1.00 85.38 107 SER A N 1
ATOM 841 C CA . SER A 1 107 ? -19.145 -8.651 14.075 1.00 85.38 107 SER A CA 1
ATOM 842 C C . SER A 1 107 ? -18.593 -10.060 14.356 1.00 85.38 107 SER A C 1
ATOM 844 O O . SER A 1 107 ? -19.358 -10.922 14.787 1.00 85.38 107 SER A O 1
ATOM 846 N N . ASP A 1 108 ? -17.292 -10.304 14.146 1.00 87.19 108 ASP A N 1
ATOM 847 C CA . ASP A 1 108 ? -16.643 -11.605 14.365 1.00 87.19 108 ASP A CA 1
ATOM 848 C C . ASP A 1 108 ? -15.533 -11.541 15.441 1.00 87.19 108 ASP A C 1
ATOM 850 O O . ASP A 1 108 ? -14.398 -11.136 15.156 1.00 87.19 108 ASP A O 1
ATOM 854 N N . PRO A 1 109 ? -15.819 -11.990 16.681 1.00 85.75 109 PRO A N 1
ATOM 855 C CA . PRO A 1 109 ? -14.837 -12.023 17.764 1.00 85.75 109 PRO A CA 1
ATOM 856 C C . PRO A 1 109 ? -13.635 -12.944 17.507 1.00 85.75 109 PRO A C 1
ATOM 858 O O . PRO A 1 109 ? -12.538 -12.650 17.978 1.00 85.75 109 PRO A O 1
ATOM 861 N N . TRP A 1 110 ? -13.806 -14.041 16.759 1.00 87.75 110 TRP A N 1
ATOM 862 C CA . TRP A 1 110 ? -12.697 -14.956 16.454 1.00 87.75 110 TRP A CA 1
ATOM 863 C C . TRP A 1 110 ? -11.698 -14.318 15.497 1.00 87.75 110 TRP A C 1
ATOM 865 O O . TRP A 1 110 ? -10.490 -14.536 15.608 1.00 87.75 110 TRP A O 1
ATOM 875 N N . LEU A 1 111 ? -12.201 -13.512 14.562 1.00 87.88 111 LEU A N 1
ATOM 876 C CA . LEU A 1 111 ? -11.354 -12.704 13.704 1.00 87.88 111 LEU A CA 1
ATOM 877 C C . LEU A 1 111 ? -10.648 -11.625 14.527 1.00 87.88 111 LEU A C 1
ATOM 879 O O . LEU A 1 111 ? -9.430 -11.499 14.423 1.00 87.88 111 LEU A O 1
ATOM 883 N N . LEU A 1 112 ? -11.380 -10.900 15.381 1.00 87.88 112 LEU A N 1
ATOM 884 C CA . LEU A 1 112 ? -10.856 -9.803 16.201 1.00 87.88 112 LEU A CA 1
ATOM 885 C C . LEU A 1 112 ? -9.621 -10.187 17.029 1.00 87.88 112 LEU A C 1
ATOM 887 O O . LEU A 1 112 ? -8.682 -9.393 17.106 1.00 87.88 112 LEU A O 1
ATOM 891 N N . ASP A 1 113 ? -9.576 -11.399 17.586 1.00 88.62 113 ASP A N 1
ATOM 892 C CA . ASP A 1 113 ? -8.436 -11.893 18.373 1.00 88.62 113 ASP A CA 1
ATOM 893 C C . ASP A 1 113 ? -7.102 -11.841 17.603 1.00 88.62 113 ASP A C 1
ATOM 895 O O . ASP A 1 113 ? -6.046 -11.557 18.179 1.00 88.62 113 ASP A O 1
ATOM 899 N N . ASN A 1 114 ? -7.131 -12.032 16.279 1.00 88.19 114 ASN A N 1
ATOM 900 C CA . ASN A 1 114 ? -5.936 -11.937 15.433 1.00 88.19 114 ASN A CA 1
ATOM 901 C C . ASN A 1 114 ? -5.482 -10.487 15.203 1.00 88.19 114 ASN A C 1
ATOM 903 O O . ASN A 1 114 ? -4.299 -10.232 14.946 1.00 88.19 114 ASN A O 1
ATOM 907 N N . TYR A 1 115 ? -6.408 -9.535 15.323 1.00 89.12 115 TYR A N 1
ATOM 908 C CA . TYR A 1 115 ? -6.197 -8.117 15.040 1.00 89.12 115 TYR A CA 1
ATOM 909 C C . TYR A 1 115 ? -6.053 -7.267 16.294 1.00 89.12 115 TYR A C 1
ATOM 911 O O . TYR A 1 115 ? -5.665 -6.111 16.172 1.00 89.12 115 TYR A O 1
ATOM 919 N N . ILE A 1 116 ? -6.312 -7.793 17.489 1.00 89.31 116 ILE A N 1
ATOM 920 C CA . ILE A 1 116 ? -6.195 -7.039 18.735 1.00 89.31 116 ILE A CA 1
ATOM 921 C C . ILE A 1 116 ? -4.865 -7.323 19.451 1.00 89.31 116 ILE A C 1
ATOM 923 O O . ILE A 1 116 ? -4.186 -8.342 19.270 1.00 89.31 116 ILE A O 1
ATOM 927 N N . THR A 1 117 ? -4.435 -6.351 20.243 1.00 85.12 117 THR A N 1
ATOM 928 C CA . THR A 1 117 ? -3.312 -6.465 21.178 1.00 85.12 117 THR A CA 1
ATOM 929 C C . THR A 1 117 ? -3.858 -6.755 22.575 1.00 85.12 117 THR A C 1
ATOM 931 O O . THR A 1 117 ? -5.000 -6.418 22.870 1.00 85.12 117 THR A O 1
ATOM 934 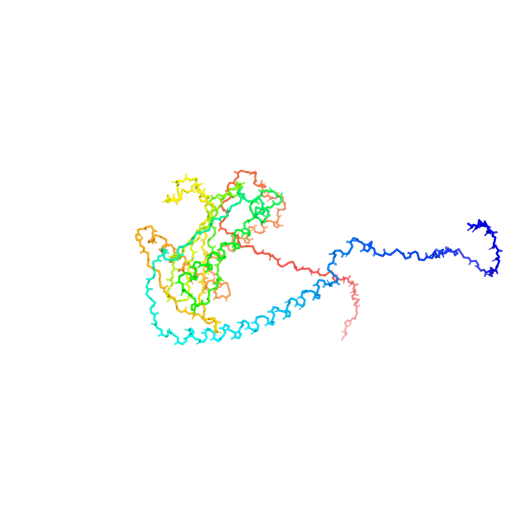N N . ALA A 1 118 ? -3.041 -7.296 23.482 1.00 83.12 118 ALA A N 1
ATOM 935 C CA . ALA A 1 118 ? -3.437 -7.520 24.880 1.00 83.12 118 ALA A CA 1
ATOM 936 C C . ALA A 1 118 ? -3.940 -6.247 25.603 1.00 83.12 118 ALA A C 1
ATOM 938 O O . ALA A 1 118 ? -4.672 -6.339 26.581 1.00 83.12 118 ALA A O 1
ATOM 939 N N . SER A 1 119 ? -3.566 -5.060 25.114 1.00 81.50 119 SER A N 1
ATOM 940 C CA . SER A 1 119 ? -4.026 -3.753 25.601 1.00 81.50 119 SER A CA 1
ATOM 941 C C . SER A 1 119 ? -5.355 -3.279 24.995 1.00 81.50 119 SER A C 1
ATOM 943 O O . SER A 1 119 ? -5.731 -2.130 25.211 1.00 81.50 119 SER A O 1
ATOM 945 N N . GLY A 1 120 ? -6.031 -4.093 24.179 1.00 78.38 120 GLY A N 1
ATOM 946 C CA . GLY A 1 120 ? -7.307 -3.741 23.546 1.00 78.38 120 GLY A CA 1
ATOM 947 C C . GLY A 1 120 ? -7.204 -2.871 22.287 1.00 78.38 120 GLY A C 1
ATOM 948 O O . GLY A 1 120 ? -8.220 -2.399 21.793 1.00 78.38 120 GLY A O 1
ATOM 949 N N . HIS A 1 121 ? -5.998 -2.648 21.754 1.00 83.06 121 HIS A N 1
ATOM 950 C CA . HIS A 1 121 ? -5.777 -1.823 20.559 1.00 83.06 121 HIS A CA 1
ATOM 951 C C . HIS A 1 121 ? -5.634 -2.669 19.290 1.00 83.06 121 HIS A C 1
ATOM 953 O O . HIS A 1 121 ? -5.051 -3.759 19.339 1.00 83.06 121 HIS A O 1
ATOM 959 N N . ILE A 1 122 ? -6.074 -2.135 18.144 1.00 86.19 122 ILE A N 1
ATOM 960 C CA . ILE A 1 122 ? -5.899 -2.788 16.840 1.00 86.19 122 ILE A CA 1
ATOM 961 C C . ILE A 1 122 ? -4.410 -2.824 16.465 1.00 86.19 122 ILE A C 1
ATOM 963 O O . ILE A 1 122 ? -3.699 -1.817 16.463 1.00 86.19 122 ILE A O 1
ATOM 967 N N . ARG A 1 123 ? -3.929 -4.017 16.123 1.00 88.88 123 ARG A N 1
ATOM 968 C CA . ARG A 1 123 ? -2.568 -4.305 15.690 1.00 88.88 123 ARG A CA 1
ATOM 969 C C . ARG A 1 123 ? -2.385 -3.833 14.252 1.00 88.88 123 ARG A C 1
ATOM 971 O O . ARG A 1 123 ? -2.721 -4.540 13.306 1.00 88.88 123 ARG A O 1
ATOM 978 N N . LEU A 1 124 ? -1.763 -2.666 14.087 1.00 88.94 124 LEU A N 1
ATOM 979 C CA . LEU A 1 124 ? -1.455 -2.101 12.764 1.00 88.94 124 LEU A CA 1
ATOM 980 C C . LEU A 1 124 ? -0.671 -3.064 11.863 1.00 88.94 124 LEU A C 1
ATOM 982 O O . LEU A 1 124 ? -0.892 -3.082 10.660 1.00 88.94 124 LEU A O 1
ATOM 986 N N . GLY A 1 125 ? 0.198 -3.902 12.437 1.00 90.94 125 GLY A N 1
ATOM 987 C CA . GLY A 1 125 ? 0.919 -4.925 11.679 1.00 90.94 125 GLY A CA 1
ATOM 988 C C . GLY A 1 125 ? -0.002 -5.917 10.959 1.00 90.94 125 GLY A C 1
ATOM 989 O O . GLY A 1 125 ? 0.284 -6.266 9.822 1.00 90.94 125 GLY A O 1
ATOM 990 N N . ALA A 1 126 ? -1.122 -6.321 11.575 1.00 91.56 126 ALA A N 1
ATOM 991 C CA . ALA A 1 126 ? -2.099 -7.208 10.934 1.00 91.56 126 ALA A CA 1
ATOM 992 C C . ALA A 1 126 ? -2.804 -6.509 9.767 1.00 91.56 126 ALA A C 1
ATOM 994 O O . ALA A 1 126 ? -2.874 -7.052 8.671 1.00 91.56 126 ALA A O 1
ATOM 995 N N . ILE A 1 127 ? -3.202 -5.252 9.973 1.00 92.31 127 ILE A N 1
ATOM 996 C CA . ILE A 1 127 ? -3.802 -4.427 8.921 1.00 92.31 127 ILE A CA 1
ATOM 997 C C . ILE A 1 127 ? -2.831 -4.220 7.748 1.00 92.31 127 ILE A C 1
ATOM 999 O O . ILE A 1 127 ? -3.245 -4.299 6.599 1.00 92.31 127 ILE A O 1
ATOM 1003 N N . PHE A 1 128 ? -1.534 -4.002 7.996 1.00 93.12 128 PHE A N 1
ATOM 1004 C CA . PHE A 1 128 ? -0.555 -3.854 6.912 1.00 93.12 128 PHE A CA 1
ATOM 1005 C C . PHE A 1 128 ? -0.337 -5.131 6.099 1.00 93.12 128 PHE A C 1
ATOM 1007 O O . PHE A 1 128 ? -0.090 -5.024 4.901 1.00 93.12 128 PHE A O 1
ATOM 1014 N N . MET A 1 129 ? -0.451 -6.312 6.713 1.00 94.94 129 MET A N 1
ATOM 1015 C CA . MET A 1 129 ? -0.406 -7.575 5.968 1.00 94.94 129 MET A CA 1
ATOM 1016 C C . MET A 1 129 ? -1.590 -7.685 5.003 1.00 94.94 129 MET A C 1
ATOM 1018 O O . MET A 1 129 ? -1.399 -8.021 3.835 1.00 94.94 129 MET A O 1
ATOM 1022 N N . ASP A 1 130 ? -2.791 -7.327 5.457 1.00 95.06 130 ASP A N 1
ATOM 1023 C CA . ASP A 1 130 ? -3.982 -7.344 4.603 1.00 95.06 130 ASP A CA 1
ATOM 1024 C C . ASP A 1 130 ? -3.926 -6.273 3.512 1.00 95.06 130 ASP A C 1
ATOM 1026 O O . ASP A 1 130 ? -4.352 -6.514 2.384 1.00 95.06 130 ASP A O 1
ATOM 1030 N N . LEU A 1 131 ? -3.377 -5.095 3.821 1.00 95.62 131 LEU A N 1
ATOM 1031 C CA . LEU A 1 131 ? -3.172 -4.026 2.845 1.00 95.62 131 LEU A CA 1
ATOM 1032 C C . LEU A 1 131 ? -2.176 -4.433 1.753 1.00 95.62 131 LEU A C 1
ATOM 1034 O O . LEU A 1 131 ? -2.427 -4.149 0.584 1.00 95.62 131 LEU A O 1
ATOM 1038 N N . ASP A 1 132 ? -1.091 -5.128 2.101 1.00 95.88 132 ASP A N 1
ATOM 1039 C CA . ASP A 1 132 ? -0.143 -5.668 1.119 1.00 95.88 132 ASP A CA 1
ATOM 1040 C C . ASP A 1 132 ? -0.799 -6.741 0.234 1.00 95.88 132 ASP A C 1
ATOM 1042 O O . ASP A 1 132 ? -0.689 -6.700 -0.995 1.00 95.88 132 ASP A O 1
ATOM 1046 N N . ALA A 1 133 ? -1.583 -7.645 0.832 1.00 95.75 133 ALA A N 1
ATOM 1047 C CA . ALA A 1 133 ? -2.357 -8.634 0.085 1.00 95.75 133 ALA A CA 1
ATOM 1048 C C . ALA A 1 133 ? -3.368 -7.968 -0.868 1.00 95.75 133 ALA A C 1
ATOM 1050 O O . ALA A 1 133 ? -3.465 -8.337 -2.043 1.00 95.75 133 ALA A O 1
ATOM 1051 N N . LEU A 1 134 ? -4.079 -6.941 -0.394 1.00 96.62 134 LEU A N 1
ATOM 1052 C CA . LEU A 1 134 ? -5.022 -6.157 -1.189 1.00 96.62 134 LEU A CA 1
ATOM 1053 C C . LEU A 1 134 ? -4.320 -5.409 -2.332 1.00 96.62 134 LEU A C 1
ATOM 1055 O O . LEU A 1 134 ? -4.823 -5.416 -3.457 1.00 96.62 134 LEU A O 1
ATOM 1059 N N . ALA A 1 135 ? -3.148 -4.813 -2.083 1.00 96.62 135 ALA A N 1
ATOM 1060 C CA . ALA A 1 135 ? -2.330 -4.180 -3.119 1.00 96.62 135 ALA A CA 1
ATOM 1061 C C . ALA A 1 135 ? -1.928 -5.180 -4.208 1.00 96.62 135 ALA A C 1
ATOM 1063 O O . ALA A 1 135 ? -1.989 -4.857 -5.398 1.00 96.62 135 ALA A O 1
ATOM 1064 N N . GLY A 1 136 ? -1.571 -6.405 -3.813 1.00 95.44 136 GLY A N 1
ATOM 1065 C CA . GLY A 1 136 ? -1.326 -7.513 -4.728 1.00 95.44 136 GLY A CA 1
ATOM 1066 C C . GLY A 1 136 ? -2.535 -7.794 -5.619 1.00 95.44 136 GLY A C 1
ATOM 1067 O O . GLY A 1 136 ? -2.406 -7.784 -6.842 1.00 95.44 136 GLY A O 1
ATOM 1068 N N . VAL A 1 137 ? -3.723 -7.964 -5.030 1.00 95.81 137 VAL A N 1
ATOM 1069 C CA . VAL A 1 137 ? -4.972 -8.221 -5.774 1.00 95.81 137 VAL A CA 1
ATOM 1070 C C . VAL A 1 137 ? -5.303 -7.083 -6.745 1.00 95.81 137 VAL A C 1
ATOM 1072 O O . VAL A 1 137 ? -5.606 -7.340 -7.909 1.00 95.81 137 VAL A O 1
ATOM 1075 N N . ILE A 1 138 ? -5.217 -5.827 -6.301 1.00 96.69 138 ILE A N 1
ATOM 1076 C CA . ILE A 1 138 ? -5.451 -4.643 -7.146 1.00 96.69 138 ILE A CA 1
ATOM 1077 C C . ILE A 1 138 ? -4.465 -4.610 -8.319 1.00 96.69 138 ILE A C 1
ATOM 1079 O O . ILE A 1 138 ? -4.854 -4.361 -9.461 1.00 96.69 138 ILE A O 1
ATOM 1083 N N . SER A 1 139 ? -3.196 -4.918 -8.055 1.00 95.31 139 SER A N 1
ATOM 1084 C CA . SER A 1 139 ? -2.170 -4.967 -9.095 1.00 95.31 139 SER A CA 1
ATOM 1085 C C . SER A 1 139 ? -2.458 -6.058 -10.119 1.00 95.31 139 SER A C 1
ATOM 1087 O O . SER A 1 139 ? -2.377 -5.791 -11.313 1.00 95.31 139 SER A O 1
ATOM 1089 N N . TYR A 1 140 ? -2.861 -7.254 -9.675 1.00 93.81 140 TYR A N 1
ATOM 1090 C CA . TYR A 1 140 ? -3.255 -8.343 -10.573 1.00 93.81 140 TYR A CA 1
ATOM 1091 C C . TYR A 1 140 ? -4.486 -7.996 -11.413 1.00 93.81 140 TYR A C 1
ATOM 1093 O O . TYR A 1 140 ? -4.514 -8.318 -12.596 1.00 93.81 140 TYR A O 1
ATOM 1101 N N . LYS A 1 141 ? -5.474 -7.273 -10.871 1.00 93.56 141 LYS A N 1
ATOM 1102 C CA . LYS A 1 141 ? -6.592 -6.758 -11.684 1.00 93.56 141 LYS A CA 1
ATOM 1103 C C . LYS A 1 141 ? -6.117 -5.795 -12.773 1.00 93.56 141 LYS A C 1
ATOM 1105 O O . LYS A 1 141 ? -6.619 -5.824 -13.897 1.00 93.56 141 LYS A O 1
ATOM 1110 N N . HIS A 1 142 ? -5.133 -4.953 -12.458 1.00 93.00 142 HIS A N 1
ATOM 1111 C CA . HIS A 1 142 ? -4.572 -4.000 -13.414 1.00 93.00 142 HIS A CA 1
ATOM 1112 C C . HIS A 1 142 ? -3.710 -4.671 -14.488 1.00 93.00 142 HIS A C 1
ATOM 1114 O O . HIS A 1 142 ? -3.783 -4.298 -15.656 1.00 93.00 142 HIS A O 1
ATOM 1120 N N . THR A 1 143 ? -2.901 -5.669 -14.144 1.00 91.50 143 THR A N 1
ATOM 1121 C CA . THR A 1 143 ? -1.928 -6.265 -15.076 1.00 91.50 143 THR A CA 1
ATOM 1122 C C . THR A 1 143 ? -2.391 -7.558 -15.739 1.00 91.50 143 THR A C 1
ATOM 1124 O O . THR A 1 143 ? -1.966 -7.850 -16.858 1.00 91.50 143 THR A O 1
ATOM 1127 N N . GLY A 1 144 ? -3.294 -8.295 -15.096 1.00 88.00 144 GLY A N 1
ATOM 1128 C CA . GLY A 1 144 ? -3.728 -9.634 -15.483 1.00 88.00 144 GLY A CA 1
ATOM 1129 C C . GLY A 1 144 ? -2.719 -10.730 -15.121 1.00 88.00 144 GLY A C 1
ATOM 1130 O O . GLY A 1 144 ? -1.609 -10.470 -14.660 1.00 88.00 144 GLY A O 1
ATOM 1131 N N . ASP A 1 145 ? -3.084 -11.978 -15.414 1.00 85.81 145 ASP A N 1
ATOM 1132 C CA . ASP A 1 145 ? -2.335 -13.188 -15.020 1.00 85.81 145 ASP A CA 1
ATOM 1133 C C . ASP A 1 145 ? -1.001 -13.387 -15.761 1.00 85.81 145 ASP A C 1
ATOM 1135 O O . ASP A 1 145 ? -0.282 -14.364 -15.558 1.00 85.81 145 ASP A O 1
ATOM 1139 N N . ARG A 1 146 ? -0.656 -12.463 -16.659 1.00 85.38 146 ARG A N 1
ATOM 1140 C CA . ARG A 1 146 ? 0.510 -12.571 -17.543 1.00 85.38 146 ARG A CA 1
ATOM 1141 C C . ARG A 1 146 ? 1.818 -12.208 -16.845 1.00 85.38 146 ARG A C 1
ATOM 1143 O O . ARG A 1 146 ? 2.885 -12.579 -17.329 1.00 85.38 146 ARG A O 1
ATOM 1150 N N . VAL A 1 147 ? 1.746 -11.453 -15.751 1.00 90.19 147 VAL A N 1
ATOM 1151 C CA . VAL A 1 147 ? 2.916 -10.952 -15.025 1.00 90.19 147 VAL A CA 1
ATOM 1152 C C . VAL A 1 147 ? 2.819 -11.309 -13.553 1.00 90.19 147 VAL A C 1
ATOM 1154 O O . VAL A 1 147 ? 1.744 -11.331 -12.966 1.00 90.19 147 VAL A O 1
ATOM 1157 N N . MET A 1 148 ? 3.969 -11.541 -12.937 1.00 93.19 148 MET A N 1
ATOM 1158 C CA . MET A 1 148 ? 4.077 -11.643 -11.491 1.00 93.19 148 MET A CA 1
ATOM 1159 C C . MET A 1 148 ? 4.200 -10.236 -10.916 1.00 93.19 148 MET A C 1
ATOM 1161 O O . MET A 1 148 ? 5.050 -9.464 -11.355 1.00 93.19 148 MET A O 1
ATOM 1165 N N . THR A 1 149 ? 3.391 -9.900 -9.917 1.00 93.69 149 THR A N 1
ATOM 1166 C CA . THR A 1 149 ? 3.499 -8.604 -9.234 1.00 93.69 149 THR A CA 1
ATOM 1167 C C . THR A 1 149 ? 4.133 -8.790 -7.861 1.00 93.69 149 THR A C 1
ATOM 1169 O O . THR A 1 149 ? 3.781 -9.717 -7.136 1.00 93.69 149 THR A O 1
ATOM 1172 N N . VAL A 1 150 ? 5.075 -7.914 -7.516 1.00 95.12 150 VAL A N 1
ATOM 1173 C CA . VAL A 1 150 ? 5.762 -7.887 -6.220 1.00 95.12 150 VAL A CA 1
ATOM 1174 C C . VAL A 1 150 ? 5.674 -6.503 -5.582 1.00 95.12 150 VAL A C 1
ATOM 1176 O O . VAL A 1 150 ? 5.665 -5.489 -6.286 1.00 95.12 150 VAL A O 1
ATOM 1179 N N . THR A 1 151 ? 5.657 -6.455 -4.252 1.00 96.06 151 THR A N 1
ATOM 1180 C CA . THR A 1 151 ? 5.743 -5.203 -3.492 1.00 96.06 151 THR A CA 1
ATOM 1181 C C . THR A 1 151 ? 7.192 -4.734 -3.450 1.00 96.06 151 THR A C 1
ATOM 1183 O O . THR A 1 151 ? 8.064 -5.424 -2.925 1.00 96.06 151 THR A O 1
ATOM 1186 N N . ALA A 1 152 ? 7.468 -3.564 -4.024 1.00 94.00 152 ALA A N 1
ATOM 1187 C CA . ALA A 1 152 ? 8.808 -2.982 -4.030 1.00 94.00 152 ALA A CA 1
ATOM 1188 C C . ALA A 1 152 ? 9.033 -2.034 -2.850 1.00 94.00 152 ALA A C 1
ATOM 1190 O O . ALA A 1 152 ? 10.128 -2.000 -2.292 1.00 94.00 152 ALA A O 1
ATOM 1191 N N . ALA A 1 153 ? 8.011 -1.262 -2.478 1.00 91.88 153 ALA A N 1
ATOM 1192 C CA . ALA A 1 153 ? 8.075 -0.358 -1.339 1.00 91.88 153 ALA A CA 1
ATOM 1193 C C . ALA A 1 153 ? 6.685 -0.077 -0.766 1.00 91.88 153 ALA A C 1
ATOM 1195 O O . ALA A 1 153 ? 5.691 -0.045 -1.493 1.00 91.88 153 ALA A O 1
ATOM 1196 N N . VAL A 1 154 ? 6.652 0.196 0.536 1.00 91.19 154 VAL A N 1
ATOM 1197 C CA . VAL A 1 154 ? 5.515 0.810 1.224 1.00 91.19 154 VAL A CA 1
ATOM 1198 C C . VAL A 1 154 ? 5.967 2.204 1.632 1.00 91.19 154 VAL A C 1
ATOM 1200 O O . VAL A 1 154 ? 6.917 2.339 2.399 1.00 91.19 154 VAL A O 1
ATOM 1203 N N . ASP A 1 155 ? 5.344 3.237 1.071 1.00 80.38 155 ASP A N 1
ATOM 1204 C CA . ASP A 1 155 ? 5.887 4.592 1.144 1.00 80.38 155 ASP A CA 1
ATOM 1205 C C . ASP A 1 155 ? 5.131 5.461 2.148 1.00 80.38 155 ASP A C 1
ATOM 1207 O O . ASP A 1 155 ? 5.496 5.580 3.318 1.00 80.38 155 ASP A O 1
ATOM 1211 N N . ARG A 1 156 ? 4.071 6.122 1.674 1.00 81.06 156 ARG A N 1
ATOM 1212 C CA . ARG A 1 156 ? 3.313 7.089 2.458 1.00 81.06 156 ARG A CA 1
ATOM 1213 C C . ARG A 1 156 ? 2.294 6.323 3.272 1.00 81.06 156 ARG A C 1
ATOM 1215 O O . ARG A 1 156 ? 1.375 5.784 2.683 1.00 81.06 156 ARG A O 1
ATOM 1222 N N . ILE A 1 157 ? 2.425 6.328 4.593 1.00 91.81 157 ILE A N 1
ATOM 1223 C CA . ILE A 1 157 ? 1.391 5.867 5.525 1.00 91.81 157 ILE A CA 1
ATOM 1224 C C . ILE A 1 157 ? 0.929 7.094 6.307 1.00 91.81 157 ILE A C 1
ATOM 1226 O O . ILE A 1 157 ? 1.706 7.706 7.034 1.00 91.81 157 ILE A O 1
ATOM 1230 N N . THR A 1 158 ? -0.323 7.494 6.117 1.00 91.19 158 THR A N 1
ATOM 1231 C CA . THR A 1 158 ? -0.945 8.616 6.823 1.00 91.19 158 THR A CA 1
ATOM 1232 C C . THR A 1 158 ? -2.015 8.068 7.748 1.00 91.19 158 THR A C 1
ATOM 1234 O O . THR A 1 158 ? -3.035 7.573 7.285 1.00 91.19 158 THR A O 1
ATOM 1237 N N . LEU A 1 159 ? -1.780 8.162 9.054 1.00 90.50 159 LEU A N 1
ATOM 1238 C CA . LEU A 1 159 ? -2.773 7.847 10.077 1.00 90.50 159 LEU A CA 1
ATOM 1239 C C . LEU A 1 159 ? -3.564 9.119 10.376 1.00 90.50 159 LEU A C 1
ATOM 1241 O O . LEU A 1 159 ? -3.057 10.026 11.032 1.00 90.50 159 LEU A O 1
ATOM 1245 N N . SER A 1 160 ? -4.785 9.211 9.857 1.00 88.06 160 SER A N 1
ATOM 1246 C CA . SER A 1 160 ? -5.660 10.361 10.102 1.00 88.06 160 SER A CA 1
ATOM 1247 C C . SER A 1 160 ? -6.229 10.337 11.516 1.00 88.06 160 SER A C 1
ATOM 1249 O O . SER A 1 160 ? -6.353 11.386 12.144 1.00 88.06 160 SER A O 1
ATOM 1251 N N . ARG A 1 161 ? -6.565 9.145 12.020 1.00 81.56 161 ARG A N 1
ATOM 1252 C CA . ARG A 1 161 ? -7.089 8.941 13.373 1.00 81.56 161 ARG A CA 1
ATOM 1253 C C . ARG A 1 161 ? -6.573 7.625 13.952 1.00 81.56 161 ARG A C 1
ATOM 1255 O O . ARG A 1 161 ? -6.376 6.670 13.199 1.00 81.56 161 ARG A O 1
ATOM 1262 N N . PRO A 1 162 ? -6.362 7.550 15.274 1.00 75.12 162 PRO A N 1
ATOM 1263 C CA . PRO A 1 162 ? -5.977 6.304 15.913 1.00 75.12 162 PRO A CA 1
ATOM 1264 C C . PRO A 1 162 ? -7.148 5.306 15.871 1.00 75.12 162 PRO A C 1
ATOM 1266 O O . PRO A 1 162 ? -8.297 5.663 16.132 1.00 75.12 162 PRO A O 1
ATOM 1269 N N . LEU A 1 163 ? -6.846 4.049 15.543 1.00 71.88 163 LEU A N 1
ATOM 1270 C CA . LEU A 1 163 ? -7.786 2.921 15.536 1.00 71.88 163 LEU A CA 1
ATOM 1271 C C . LEU A 1 163 ? -8.070 2.455 16.978 1.00 71.88 163 LEU A C 1
ATOM 1273 O O . LEU A 1 163 ? -7.623 1.388 17.399 1.00 71.88 163 LEU A O 1
ATOM 1277 N N . LEU A 1 164 ? -8.731 3.313 17.762 1.00 70.38 164 LEU A N 1
ATOM 1278 C CA . LEU A 1 164 ? -9.052 3.058 19.175 1.00 70.38 164 LEU A CA 1
ATOM 1279 C C . LEU A 1 164 ? -10.376 2.312 19.351 1.00 70.38 164 LEU A C 1
ATOM 1281 O O . LEU A 1 164 ? -10.552 1.585 20.323 1.00 70.38 164 LEU A O 1
ATOM 1285 N N . GLU A 1 165 ? -11.310 2.504 18.423 1.00 74.00 165 GLU A N 1
ATOM 1286 C CA . GLU A 1 165 ? -12.624 1.872 18.466 1.00 74.00 165 GLU A CA 1
ATOM 1287 C C . GLU A 1 165 ? -12.609 0.558 17.685 1.00 74.00 165 GLU A C 1
ATOM 1289 O O . GLU A 1 165 ? -12.235 0.526 16.510 1.00 74.00 165 GLU A O 1
ATOM 1294 N N . ILE A 1 166 ? -13.073 -0.518 18.324 1.00 81.62 166 ILE A N 1
ATOM 1295 C CA . ILE A 1 166 ? -13.359 -1.783 17.646 1.00 81.62 166 ILE A CA 1
ATOM 1296 C C . ILE A 1 166 ? -14.597 -1.554 16.776 1.00 81.62 166 ILE A C 1
ATOM 1298 O O . ILE A 1 166 ? -15.708 -1.380 17.275 1.00 81.62 166 ILE A O 1
ATOM 1302 N N . CYS A 1 167 ? -14.393 -1.501 15.467 1.00 84.94 167 CYS A N 1
ATOM 1303 C CA . CYS A 1 167 ? -15.447 -1.333 14.479 1.00 84.94 167 CYS A CA 1
ATOM 1304 C C . CYS A 1 167 ? -15.117 -2.142 13.229 1.00 84.94 167 CYS A C 1
ATOM 1306 O O . CYS A 1 167 ? -13.951 -2.447 12.974 1.00 84.94 167 CYS A O 1
ATOM 1308 N N . ASP A 1 168 ? -16.141 -2.477 12.448 1.00 90.19 168 ASP A N 1
ATOM 1309 C CA . ASP A 1 168 ? -15.932 -3.112 11.152 1.00 90.19 168 ASP A CA 1
ATOM 1310 C C . ASP A 1 168 ? -15.199 -2.135 10.222 1.00 90.19 168 ASP A C 1
ATOM 1312 O O . ASP A 1 168 ? -15.569 -0.958 10.100 1.00 90.19 168 ASP A O 1
ATOM 1316 N N . LEU A 1 169 ? -14.133 -2.623 9.588 1.00 91.50 169 LEU A N 1
ATOM 1317 C CA . LEU A 1 169 ? -13.261 -1.827 8.731 1.00 91.50 169 LEU A CA 1
ATOM 1318 C C . LEU A 1 169 ? -13.485 -2.168 7.263 1.00 91.50 169 LEU A C 1
ATOM 1320 O O . LEU A 1 169 ? -13.721 -3.309 6.886 1.00 91.50 169 LEU A O 1
ATOM 1324 N N . GLU A 1 170 ? -13.369 -1.159 6.418 1.00 93.50 170 GLU A N 1
ATOM 1325 C CA . GLU A 1 170 ? -13.376 -1.272 4.973 1.00 93.50 170 GLU A CA 1
ATOM 1326 C C . GLU A 1 170 ? -11.978 -0.953 4.453 1.00 93.50 170 GLU A C 1
ATOM 1328 O O . GLU A 1 170 ? -11.505 0.179 4.574 1.00 93.50 170 GLU A O 1
ATOM 1333 N N . LEU A 1 171 ? -11.326 -1.956 3.869 1.00 94.94 171 LEU A N 1
ATOM 1334 C CA . LEU A 1 171 ? -10.073 -1.805 3.141 1.00 94.94 171 LEU A CA 1
ATOM 1335 C C . LEU A 1 171 ? -10.417 -1.622 1.668 1.00 94.94 171 LEU A C 1
ATOM 1337 O O . LEU A 1 171 ? -11.076 -2.471 1.070 1.00 94.94 171 LEU A O 1
ATOM 1341 N N . SER A 1 172 ? -9.992 -0.523 1.064 1.00 95.06 172 SER A N 1
ATOM 1342 C CA . SER A 1 172 ? -10.252 -0.256 -0.350 1.00 95.06 172 SER A CA 1
ATOM 1343 C C . SER A 1 172 ? -9.045 0.365 -1.025 1.00 95.06 172 SER A C 1
ATOM 1345 O O . SER A 1 172 ? -8.171 0.917 -0.361 1.00 95.06 172 SER A O 1
ATOM 1347 N N . GLY A 1 173 ? -8.984 0.282 -2.348 1.00 95.25 173 GLY A N 1
ATOM 1348 C CA . GLY A 1 173 ? -7.968 0.993 -3.102 1.00 95.25 173 GLY A CA 1
ATOM 1349 C C . GLY A 1 173 ? -8.005 0.726 -4.593 1.00 95.25 173 GLY A C 1
ATOM 1350 O O . GLY A 1 173 ? -8.818 -0.054 -5.091 1.00 95.25 173 GLY A O 1
ATOM 1351 N N . GLN A 1 174 ? -7.108 1.408 -5.294 1.00 96.06 174 GLN A N 1
ATOM 1352 C CA . GLN A 1 174 ? -6.974 1.369 -6.747 1.00 96.06 174 GLN A CA 1
ATOM 1353 C C . GLN A 1 174 ? -5.570 1.808 -7.172 1.00 96.06 174 GLN A C 1
ATOM 1355 O O . GLN A 1 174 ? -4.841 2.455 -6.411 1.00 96.06 174 GLN A O 1
ATOM 1360 N N . VAL A 1 175 ? -5.197 1.488 -8.410 1.00 96.44 175 VAL A N 1
ATOM 1361 C CA . VAL A 1 175 ? -3.984 2.025 -9.032 1.00 96.44 175 VAL A CA 1
ATOM 1362 C C . VAL A 1 175 ? -4.197 3.509 -9.314 1.00 96.44 175 VAL A C 1
ATOM 1364 O O . VAL A 1 175 ? -5.087 3.883 -10.075 1.00 96.44 175 VAL A O 1
ATOM 1367 N N . THR A 1 176 ? -3.376 4.362 -8.703 1.00 95.00 176 THR A N 1
ATOM 1368 C CA . THR A 1 176 ? -3.451 5.820 -8.882 1.00 95.00 176 THR A CA 1
ATOM 1369 C C . THR A 1 176 ? -2.405 6.351 -9.843 1.00 95.00 176 THR A C 1
ATOM 1371 O O . THR A 1 176 ? -2.591 7.409 -10.429 1.00 95.00 176 THR A O 1
ATOM 1374 N N . PHE A 1 177 ? -1.307 5.631 -10.048 1.00 94.88 177 PHE A N 1
ATOM 1375 C CA . PHE A 1 177 ? -0.302 6.018 -11.025 1.00 94.88 177 PHE A CA 1
ATOM 1376 C C . PHE A 1 177 ? 0.398 4.780 -11.574 1.00 94.88 177 PHE A C 1
ATOM 1378 O O . PHE A 1 177 ? 0.823 3.915 -10.819 1.00 94.88 177 PHE A O 1
ATOM 1385 N N . ALA A 1 178 ? 0.563 4.692 -12.889 1.00 93.38 178 ALA A N 1
ATOM 1386 C CA . ALA A 1 178 ? 1.333 3.628 -13.521 1.00 93.38 178 ALA A CA 1
ATOM 1387 C C . ALA A 1 178 ? 2.273 4.233 -14.558 1.00 93.38 178 ALA A C 1
ATOM 1389 O O . ALA A 1 178 ? 1.864 5.015 -15.410 1.00 93.38 178 ALA A O 1
ATOM 1390 N N . THR A 1 179 ? 3.548 3.849 -14.501 1.00 85.81 179 THR A N 1
ATOM 1391 C CA . THR A 1 179 ? 4.596 4.438 -15.354 1.00 85.81 179 THR A CA 1
ATOM 1392 C C . THR A 1 179 ? 4.526 4.014 -16.823 1.00 85.81 179 THR A C 1
ATOM 1394 O O . THR A 1 179 ? 5.268 4.550 -17.643 1.00 85.81 179 THR A O 1
ATOM 1397 N N . GLY A 1 180 ? 3.737 2.986 -17.158 1.00 81.69 180 GLY A N 1
ATOM 1398 C CA . GLY A 1 180 ? 3.788 2.315 -18.466 1.00 81.69 180 GLY A CA 1
ATOM 1399 C C . GLY A 1 180 ? 5.066 1.487 -18.697 1.00 81.69 180 GLY A C 1
ATOM 1400 O O . GLY A 1 180 ? 5.287 0.938 -19.777 1.00 81.69 180 GLY A O 1
ATOM 1401 N N . ARG A 1 181 ? 5.947 1.409 -17.688 1.00 87.75 181 ARG A N 1
ATOM 1402 C CA . ARG A 1 181 ? 7.093 0.491 -17.639 1.00 87.75 181 ARG A CA 1
ATOM 1403 C C . ARG A 1 181 ? 6.713 -0.654 -16.721 1.00 87.75 181 ARG A C 1
ATOM 1405 O O . ARG A 1 181 ? 5.736 -1.308 -17.015 1.00 87.75 181 ARG A O 1
ATOM 1412 N N . SER A 1 182 ? 7.423 -0.892 -15.629 1.00 92.00 182 SER A N 1
ATOM 1413 C CA . SER A 1 182 ? 7.141 -2.022 -14.742 1.00 92.00 182 SER A CA 1
ATOM 1414 C C . SER A 1 182 ? 6.583 -1.633 -13.385 1.00 92.00 182 SER A C 1
ATOM 1416 O O . SER A 1 182 ? 6.238 -2.524 -12.625 1.00 92.00 182 SER A O 1
ATOM 1418 N N . SER A 1 183 ? 6.521 -0.345 -13.041 1.00 93.12 183 SER A N 1
ATOM 1419 C CA . SER A 1 183 ? 6.089 0.099 -11.713 1.00 93.12 183 SER A CA 1
ATOM 1420 C C . SER A 1 183 ? 4.738 0.801 -11.743 1.00 93.12 183 SER A C 1
ATOM 1422 O O . SER A 1 183 ? 4.480 1.625 -12.635 1.00 93.12 183 SER A O 1
ATOM 1424 N N . MET A 1 184 ? 3.936 0.535 -10.716 1.00 95.19 184 MET A N 1
ATOM 1425 C CA . MET A 1 184 ? 2.672 1.204 -10.426 1.00 95.19 184 MET A CA 1
ATOM 1426 C C . MET A 1 184 ? 2.578 1.568 -8.940 1.00 95.19 184 MET A C 1
ATOM 1428 O O . MET A 1 184 ? 3.128 0.876 -8.086 1.00 95.19 184 MET A O 1
ATOM 1432 N N . GLU A 1 185 ? 1.896 2.663 -8.639 1.00 95.88 185 GLU A N 1
ATOM 1433 C CA . GLU A 1 185 ? 1.532 3.087 -7.295 1.00 95.88 185 GLU A CA 1
ATOM 1434 C C . GLU A 1 185 ? 0.059 2.737 -7.051 1.00 95.88 185 GLU A C 1
ATOM 1436 O O . GLU A 1 185 ? -0.831 3.139 -7.807 1.00 95.88 185 GLU A O 1
ATOM 1441 N N . VAL A 1 186 ? -0.183 1.966 -5.994 1.00 96.69 186 VAL A N 1
ATOM 1442 C CA . VAL A 1 186 ? -1.508 1.586 -5.511 1.00 96.69 186 VAL A CA 1
ATOM 1443 C C . VAL A 1 186 ? -1.809 2.423 -4.280 1.00 96.69 186 VAL A C 1
ATOM 1445 O O . VAL A 1 186 ? -1.089 2.342 -3.285 1.00 96.69 186 VAL A O 1
ATOM 1448 N N . SER A 1 187 ? -2.862 3.235 -4.340 1.00 95.75 187 SER A N 1
ATOM 1449 C CA . SER A 1 187 ? -3.345 3.959 -3.164 1.00 95.75 187 SER A CA 1
ATOM 1450 C C . SER A 1 187 ? -4.448 3.166 -2.490 1.00 95.75 187 SER A C 1
ATOM 1452 O O . SER A 1 187 ? -5.409 2.740 -3.130 1.00 95.75 187 SER A O 1
ATOM 1454 N N . LEU A 1 188 ? -4.290 2.984 -1.188 1.00 95.56 188 LEU A N 1
ATOM 1455 C CA . LEU A 1 188 ? -5.176 2.229 -0.326 1.00 95.56 188 LEU A CA 1
ATOM 1456 C C . LEU A 1 188 ? -5.717 3.135 0.779 1.00 95.56 188 LEU A C 1
ATOM 1458 O O . LEU A 1 188 ? -5.042 4.052 1.256 1.00 95.56 188 LEU A O 1
ATOM 1462 N N . GLN A 1 189 ? -6.925 2.833 1.224 1.00 94.38 189 GLN A N 1
ATOM 1463 C CA . GLN A 1 189 ? -7.613 3.538 2.285 1.00 94.38 189 GLN A CA 1
ATOM 1464 C C . GLN A 1 189 ? -8.277 2.540 3.232 1.00 94.38 189 GLN A C 1
ATOM 1466 O O . GLN A 1 189 ? -8.885 1.560 2.798 1.00 94.38 189 GLN A O 1
ATOM 1471 N N . VAL A 1 190 ? -8.174 2.825 4.529 1.00 94.00 190 VAL A N 1
ATOM 1472 C CA . VAL A 1 190 ? -8.870 2.116 5.604 1.00 94.00 190 VAL A CA 1
ATOM 1473 C C . VAL A 1 190 ? -9.907 3.050 6.201 1.00 94.00 190 VAL A C 1
ATOM 1475 O O . VAL A 1 190 ? -9.561 4.092 6.768 1.00 94.00 190 VAL A O 1
ATOM 1478 N N . CYS A 1 191 ? -11.170 2.658 6.092 1.00 92.81 191 CYS A N 1
ATOM 1479 C CA . CYS A 1 191 ? -12.316 3.422 6.569 1.00 92.81 191 CYS A CA 1
ATOM 1480 C C . CYS A 1 191 ? -13.176 2.600 7.523 1.00 92.81 191 CYS A C 1
ATOM 1482 O O . CYS A 1 191 ? -13.142 1.374 7.500 1.00 92.81 191 CYS A O 1
ATOM 1484 N N . LYS A 1 192 ? -14.002 3.271 8.324 1.00 90.94 192 LYS A N 1
ATOM 1485 C CA . LYS A 1 192 ? -15.120 2.620 9.012 1.00 90.94 192 LYS A CA 1
ATOM 1486 C C . LYS A 1 192 ? -16.161 2.163 7.985 1.00 90.94 192 LYS A C 1
ATOM 1488 O O . LYS A 1 192 ? -16.490 2.915 7.059 1.00 90.94 192 LYS A O 1
ATOM 1493 N N . VAL A 1 193 ? -16.688 0.950 8.151 1.00 88.56 193 VAL A N 1
ATOM 1494 C CA . VAL A 1 193 ? -17.830 0.462 7.360 1.00 88.56 193 VAL A CA 1
ATOM 1495 C C . VAL A 1 193 ? -19.017 1.412 7.577 1.00 88.56 193 VAL A C 1
ATOM 1497 O O . VAL A 1 193 ? -19.280 1.808 8.716 1.00 88.56 193 VAL A O 1
ATOM 1500 N N . PRO A 1 194 ? -19.715 1.843 6.507 1.00 80.62 194 PRO A N 1
ATOM 1501 C CA . PRO A 1 194 ? -20.805 2.794 6.648 1.00 80.62 194 PRO A CA 1
ATOM 1502 C C . PRO A 1 194 ? -22.025 2.090 7.240 1.00 80.62 194 PRO A C 1
ATOM 1504 O O . PRO A 1 194 ? -22.248 0.901 7.006 1.00 80.62 194 PRO A O 1
ATOM 1507 N N . SER A 1 195 ? -22.872 2.839 7.940 1.00 76.19 195 SER A N 1
ATOM 1508 C CA . SER A 1 195 ? -24.182 2.331 8.346 1.00 76.19 195 SER A CA 1
ATOM 1509 C C . SER A 1 195 ? -25.011 1.912 7.122 1.00 76.19 195 SER A C 1
ATOM 1511 O O . SER A 1 195 ? -24.901 2.510 6.044 1.00 76.19 195 SER A O 1
ATOM 1513 N N . ALA A 1 196 ? -25.858 0.893 7.297 1.00 70.56 196 ALA A N 1
ATOM 1514 C CA . ALA A 1 196 ? -26.711 0.353 6.239 1.00 70.56 196 ALA A CA 1
ATOM 1515 C C . ALA A 1 196 ? -27.466 1.476 5.494 1.00 70.56 196 ALA A C 1
ATOM 1517 O O . ALA A 1 196 ? -28.156 2.286 6.112 1.00 70.56 196 ALA A O 1
ATOM 1518 N N . GLY A 1 197 ? -27.301 1.535 4.166 1.00 65.94 197 GLY A N 1
ATOM 1519 C CA . GLY A 1 197 ? -27.901 2.558 3.293 1.00 65.94 197 GLY A CA 1
ATOM 1520 C C . GLY A 1 197 ? -26.957 3.668 2.802 1.00 65.94 197 GLY A C 1
ATOM 1521 O O . GLY A 1 197 ? -27.359 4.456 1.950 1.00 65.94 197 GLY A O 1
ATOM 1522 N N . GLN A 1 198 ? -25.704 3.729 3.274 1.00 67.81 198 GLN A N 1
ATOM 1523 C CA . GLN A 1 198 ? -24.702 4.723 2.834 1.00 67.81 198 GLN A CA 1
ATOM 1524 C C . GLN A 1 198 ? -23.537 4.129 2.020 1.00 67.81 198 GLN A C 1
ATOM 1526 O O . GLN A 1 198 ? -22.514 4.779 1.830 1.00 67.81 198 GLN A O 1
ATOM 1531 N N . GLU A 1 199 ? -23.679 2.909 1.501 1.00 67.38 199 GLU A N 1
ATOM 1532 C CA . GLU A 1 199 ? -22.583 2.163 0.860 1.00 67.38 199 GLU A CA 1
ATOM 1533 C C . GLU A 1 199 ? -22.003 2.826 -0.407 1.00 67.38 199 GLU A C 1
ATOM 1535 O O . GLU A 1 199 ? -20.822 2.647 -0.707 1.00 67.38 199 GLU A O 1
ATOM 1540 N N . ASN A 1 200 ? -22.815 3.624 -1.111 1.00 66.56 200 ASN A N 1
ATOM 1541 C CA . ASN A 1 200 ? -22.438 4.333 -2.342 1.00 66.56 200 ASN A CA 1
ATOM 1542 C C . ASN A 1 200 ? -22.047 5.805 -2.115 1.00 66.56 200 ASN A C 1
ATOM 1544 O O . ASN A 1 200 ? -21.832 6.535 -3.082 1.00 66.56 200 ASN A O 1
ATOM 1548 N N . GLN A 1 201 ? -22.006 6.277 -0.866 1.00 67.50 201 GLN A N 1
ATOM 1549 C CA . GLN A 1 201 ? -21.617 7.657 -0.574 1.00 67.50 201 GLN A CA 1
ATOM 1550 C C . GLN A 1 201 ? -20.095 7.784 -0.447 1.00 67.50 201 GLN A C 1
ATOM 1552 O O . GLN A 1 201 ? -19.435 6.851 0.019 1.00 67.50 201 GLN A O 1
ATOM 1557 N N . PRO A 1 202 ? -19.518 8.938 -0.831 1.00 72.19 202 PRO A N 1
ATOM 1558 C CA . PRO A 1 202 ? -18.111 9.198 -0.582 1.00 72.19 202 PRO A CA 1
ATOM 1559 C C . PRO A 1 202 ? -17.831 9.121 0.918 1.00 72.19 202 PRO A C 1
ATOM 1561 O O . PRO A 1 202 ? -18.601 9.620 1.744 1.00 72.19 202 PRO A O 1
ATOM 1564 N N . ARG A 1 203 ? -16.709 8.488 1.264 1.00 79.81 203 ARG A N 1
ATOM 1565 C CA . ARG A 1 203 ? -16.282 8.345 2.655 1.00 79.81 203 ARG A CA 1
ATOM 1566 C C . ARG A 1 203 ? -16.066 9.716 3.262 1.00 79.81 203 ARG A C 1
ATOM 1568 O O . ARG A 1 203 ? -15.336 10.544 2.715 1.00 79.81 203 ARG A O 1
ATOM 1575 N N . ARG A 1 204 ? -16.695 9.945 4.411 1.00 80.69 204 ARG A N 1
ATOM 1576 C CA . ARG A 1 204 ? -16.442 11.148 5.189 1.00 80.69 204 ARG A CA 1
ATOM 1577 C C . ARG A 1 204 ? -15.015 11.105 5.703 1.00 80.69 204 ARG A C 1
ATOM 1579 O O . ARG A 1 204 ? -14.500 10.041 6.046 1.00 80.69 204 ARG A O 1
ATOM 1586 N N . LYS A 1 205 ? -14.369 12.264 5.795 1.00 80.88 205 LYS A N 1
ATOM 1587 C CA . LYS A 1 205 ? -12.991 12.346 6.296 1.00 80.88 205 LYS A CA 1
ATOM 1588 C C . LYS A 1 205 ? -12.893 11.845 7.740 1.00 80.88 205 LYS A C 1
ATOM 1590 O O . LYS A 1 205 ? -11.876 11.280 8.132 1.00 80.88 205 LYS A O 1
ATOM 1595 N N . GLU A 1 206 ? -13.982 11.986 8.491 1.00 83.25 206 GLU A N 1
ATOM 1596 C CA . GLU A 1 206 ? -14.137 11.492 9.857 1.00 83.25 206 GLU A CA 1
ATOM 1597 C C . GLU A 1 206 ? -14.320 9.975 9.943 1.00 83.25 206 GLU A C 1
ATOM 1599 O O . GLU A 1 206 ? -14.360 9.470 11.053 1.00 83.25 206 GLU A O 1
ATOM 1604 N N . ASP A 1 207 ? -14.419 9.247 8.829 1.00 87.44 207 ASP A N 1
ATOM 1605 C CA . ASP A 1 207 ? -14.478 7.779 8.808 1.00 87.44 207 ASP A CA 1
ATOM 1606 C C . ASP A 1 207 ? -13.177 7.156 8.296 1.00 87.44 207 ASP A C 1
ATOM 1608 O O . ASP A 1 207 ? -12.938 5.968 8.505 1.00 87.44 207 ASP A O 1
ATOM 1612 N N . VAL A 1 208 ? -12.295 7.963 7.700 1.00 90.69 208 VAL A N 1
ATOM 1613 C CA . VAL A 1 208 ? -10.966 7.538 7.252 1.00 90.69 208 VAL A CA 1
ATOM 1614 C C . VAL A 1 208 ? -10.045 7.423 8.463 1.00 90.69 208 VAL A C 1
ATOM 1616 O O . VAL A 1 208 ? -9.904 8.360 9.257 1.00 90.69 208 VAL A O 1
ATOM 1619 N N . PHE A 1 209 ? -9.429 6.258 8.627 1.00 91.19 209 PHE A N 1
ATOM 1620 C CA . PHE A 1 209 ? -8.432 6.003 9.665 1.00 91.19 209 PHE A CA 1
ATOM 1621 C C . PHE A 1 209 ? -7.019 6.093 9.109 1.00 91.19 209 PHE A C 1
ATOM 1623 O O . PHE A 1 209 ? -6.145 6.703 9.728 1.00 91.19 209 PHE A O 1
ATOM 1630 N N . MET A 1 210 ? -6.804 5.503 7.935 1.00 91.94 210 MET A N 1
ATOM 1631 C CA . MET A 1 210 ? -5.487 5.388 7.329 1.00 91.94 210 MET A CA 1
ATOM 1632 C C . MET A 1 210 ? -5.568 5.539 5.814 1.00 91.94 210 MET A C 1
ATOM 1634 O O . MET A 1 210 ? -6.450 4.979 5.170 1.00 91.94 210 MET A O 1
ATOM 1638 N N . GLU A 1 211 ? -4.596 6.240 5.249 1.00 93.50 211 GLU A N 1
ATOM 1639 C CA . GLU A 1 211 ? -4.302 6.237 3.820 1.00 93.50 211 GLU A CA 1
ATOM 1640 C C . GLU A 1 211 ? -2.887 5.718 3.624 1.00 93.50 211 GLU A C 1
ATOM 1642 O O . GLU A 1 211 ? -1.970 6.122 4.347 1.00 93.50 211 GLU A O 1
ATOM 1647 N N . CYS A 1 212 ? -2.682 4.856 2.635 1.00 94.19 212 CYS A N 1
ATOM 1648 C CA . CYS A 1 212 ? -1.348 4.400 2.299 1.00 94.19 212 CYS A CA 1
ATOM 1649 C C . CYS A 1 212 ? -1.101 4.267 0.799 1.00 94.19 212 CYS A C 1
ATOM 1651 O O . CYS A 1 212 ? -2.034 4.144 0.013 1.00 94.19 212 CYS A O 1
ATOM 1653 N N . ALA A 1 213 ? 0.170 4.346 0.404 1.00 94.44 213 ALA A N 1
ATOM 1654 C CA . ALA A 1 213 ? 0.609 4.177 -0.976 1.00 94.44 213 ALA A CA 1
ATOM 1655 C C . ALA A 1 213 ? 1.664 3.069 -1.063 1.00 94.44 213 ALA A C 1
ATOM 1657 O O . ALA A 1 213 ? 2.702 3.134 -0.396 1.00 94.44 213 ALA A O 1
ATOM 1658 N N . PHE A 1 214 ? 1.381 2.070 -1.894 1.00 95.25 214 PHE A N 1
ATOM 1659 C CA . PHE A 1 214 ? 2.225 0.910 -2.147 1.00 95.25 214 PHE A CA 1
ATOM 1660 C C . PHE A 1 214 ? 2.815 1.020 -3.548 1.00 95.25 214 PHE A C 1
ATOM 1662 O O . PHE A 1 214 ? 2.094 1.240 -4.520 1.00 95.25 214 PHE A O 1
ATOM 1669 N N . THR A 1 215 ? 4.129 0.857 -3.665 1.00 95.00 215 THR A N 1
ATOM 1670 C CA . THR A 1 215 ? 4.805 0.763 -4.959 1.00 95.00 215 THR A CA 1
ATOM 1671 C C . THR A 1 215 ? 4.930 -0.704 -5.342 1.00 95.00 215 THR A C 1
ATOM 1673 O O . THR A 1 215 ? 5.679 -1.460 -4.722 1.00 95.00 215 THR A O 1
ATOM 1676 N N . MET A 1 216 ? 4.227 -1.085 -6.401 1.00 95.62 216 MET A N 1
ATOM 1677 C CA . MET A 1 216 ? 4.176 -2.443 -6.929 1.00 95.62 216 MET A CA 1
ATOM 1678 C C . MET A 1 216 ? 4.975 -2.520 -8.229 1.00 95.62 216 MET A C 1
ATOM 1680 O O . MET A 1 216 ? 4.989 -1.576 -9.025 1.00 95.62 216 MET A O 1
ATOM 1684 N N . VAL A 1 217 ? 5.666 -3.638 -8.447 1.00 95.62 217 VAL A N 1
ATOM 1685 C CA . VAL A 1 217 ? 6.487 -3.872 -9.639 1.00 95.62 217 VAL A CA 1
ATOM 1686 C C . VAL A 1 217 ? 6.078 -5.169 -10.314 1.00 95.62 217 VAL A C 1
ATOM 1688 O O . VAL A 1 217 ? 5.946 -6.208 -9.674 1.00 95.62 217 VAL A O 1
ATOM 1691 N N . SER A 1 218 ? 5.914 -5.106 -11.628 1.00 94.56 218 SER A N 1
ATOM 1692 C CA . SER A 1 218 ? 5.564 -6.239 -12.470 1.00 94.56 218 SER A CA 1
ATOM 1693 C C . SER A 1 218 ? 6.804 -6.852 -13.101 1.00 94.56 218 SER A C 1
ATOM 1695 O O . SER A 1 218 ? 7.625 -6.178 -13.734 1.00 94.56 218 SER A O 1
ATOM 1697 N N . LEU A 1 219 ? 6.924 -8.157 -12.915 1.00 94.50 219 LEU A N 1
ATOM 1698 C CA . LEU A 1 219 ? 8.026 -8.991 -13.343 1.00 94.50 219 LEU A CA 1
ATOM 1699 C C . LEU A 1 219 ? 7.507 -10.114 -14.237 1.00 94.50 219 LEU A C 1
ATOM 1701 O O . LEU A 1 219 ? 6.389 -10.605 -14.088 1.00 94.50 219 LEU A O 1
ATOM 1705 N N . ASP A 1 220 ? 8.356 -10.559 -15.146 1.00 92.88 220 ASP A N 1
ATOM 1706 C CA . ASP A 1 220 ? 8.157 -11.803 -15.867 1.00 92.88 220 ASP A CA 1
ATOM 1707 C C . ASP A 1 220 ? 8.268 -12.957 -14.858 1.00 92.88 220 ASP A C 1
ATOM 1709 O O . ASP A 1 220 ? 9.281 -13.053 -14.156 1.00 92.88 220 ASP A O 1
ATOM 1713 N N . PRO A 1 221 ? 7.262 -13.834 -14.755 1.00 90.69 221 PRO A N 1
ATOM 1714 C CA . PRO A 1 221 ? 7.277 -14.918 -13.782 1.00 90.69 221 PRO A CA 1
ATOM 1715 C C . PRO A 1 221 ? 8.400 -15.943 -14.033 1.00 90.69 221 PRO A C 1
ATOM 1717 O O . PRO A 1 221 ? 8.861 -16.581 -13.089 1.00 90.69 221 PRO A O 1
ATOM 1720 N N . VAL A 1 222 ? 8.888 -16.082 -15.274 1.00 90.50 222 VAL A N 1
ATOM 1721 C CA . VAL A 1 222 ? 10.008 -16.971 -15.624 1.00 90.50 222 VAL A CA 1
ATOM 1722 C C . VAL A 1 222 ? 11.341 -16.244 -15.489 1.00 90.50 222 VAL A C 1
ATOM 1724 O O . VAL A 1 222 ? 12.243 -16.718 -14.797 1.00 90.50 222 VAL A O 1
ATOM 1727 N N . THR A 1 223 ? 11.499 -15.099 -16.160 1.00 91.50 223 THR A N 1
ATOM 1728 C CA . THR A 1 223 ? 12.808 -14.422 -16.226 1.00 91.50 223 THR A CA 1
ATOM 1729 C C . THR A 1 223 ? 13.095 -13.529 -15.020 1.00 91.50 223 THR A C 1
ATOM 1731 O O . THR A 1 223 ? 14.240 -13.118 -14.834 1.00 91.50 223 THR A O 1
ATOM 1734 N N . LYS A 1 224 ? 12.078 -13.227 -14.199 1.00 91.25 224 LYS A N 1
ATOM 1735 C CA . LYS A 1 224 ? 12.121 -12.296 -13.055 1.00 91.25 224 LYS A CA 1
ATOM 1736 C C . LYS A 1 224 ? 12.576 -10.882 -13.430 1.00 91.25 224 LYS A C 1
ATOM 1738 O O . LYS A 1 224 ? 12.957 -10.098 -12.563 1.00 91.25 224 LYS A O 1
ATOM 1743 N N . LYS A 1 225 ? 12.549 -10.542 -14.721 1.00 92.12 225 LYS A N 1
ATOM 1744 C CA . LYS A 1 225 ? 12.893 -9.212 -15.233 1.00 92.12 225 LYS A CA 1
ATOM 1745 C C . LYS A 1 225 ? 11.661 -8.321 -15.258 1.00 92.12 225 LYS A C 1
ATOM 1747 O O . LYS A 1 225 ? 10.546 -8.802 -15.403 1.00 92.12 225 LYS A O 1
ATOM 1752 N N . ALA A 1 226 ? 11.881 -7.016 -15.151 1.00 92.69 226 ALA A N 1
ATOM 1753 C CA . ALA A 1 226 ? 10.837 -6.004 -15.258 1.00 92.69 226 ALA A CA 1
ATOM 1754 C C . ALA A 1 226 ? 10.078 -6.093 -16.596 1.00 92.69 226 ALA A C 1
ATOM 1756 O O . ALA A 1 226 ? 10.700 -6.058 -17.660 1.00 92.69 226 ALA A O 1
ATOM 1757 N N . VAL A 1 227 ? 8.744 -6.159 -16.536 1.00 92.94 227 VAL A N 1
ATOM 1758 C CA . VAL A 1 227 ? 7.850 -6.245 -17.708 1.00 92.94 227 VAL A CA 1
ATOM 1759 C C . VAL A 1 227 ? 7.028 -4.971 -17.847 1.00 92.94 227 VAL A C 1
ATOM 1761 O O . VAL A 1 227 ? 6.696 -4.337 -16.849 1.00 92.94 227 VAL A O 1
ATOM 1764 N N . ARG A 1 228 ? 6.716 -4.579 -19.090 1.00 91.50 228 ARG A N 1
ATOM 1765 C CA . ARG A 1 228 ? 5.856 -3.420 -19.351 1.00 91.50 228 ARG A CA 1
ATOM 1766 C C . ARG A 1 228 ? 4.395 -3.699 -18.989 1.00 91.50 228 ARG A C 1
ATOM 1768 O O . ARG A 1 228 ? 3.874 -4.751 -19.341 1.00 91.50 228 ARG A O 1
ATOM 1775 N N . ILE A 1 229 ? 3.741 -2.728 -18.359 1.00 92.25 229 ILE A N 1
ATOM 1776 C CA . ILE A 1 229 ? 2.321 -2.755 -17.986 1.00 92.25 229 ILE A CA 1
ATOM 1777 C C . ILE A 1 229 ? 1.554 -1.602 -18.624 1.00 92.25 229 ILE A C 1
ATOM 1779 O O . ILE A 1 229 ? 2.144 -0.607 -19.049 1.00 92.25 229 ILE A O 1
ATOM 1783 N N . ALA A 1 230 ? 0.228 -1.733 -18.658 1.00 91.94 230 ALA A N 1
ATOM 1784 C CA . ALA A 1 230 ? -0.667 -0.672 -19.092 1.00 91.94 230 ALA A CA 1
ATOM 1785 C C . ALA A 1 230 ? -0.517 0.573 -18.201 1.00 91.94 230 ALA A C 1
ATOM 1787 O O . ALA A 1 230 ? -0.379 0.467 -16.976 1.00 91.94 230 ALA A O 1
ATOM 1788 N N . GLY A 1 231 ? -0.556 1.753 -18.820 1.00 91.62 231 GLY A N 1
ATOM 1789 C CA . GLY A 1 231 ? -0.703 3.013 -18.094 1.00 91.62 231 GLY A CA 1
ATOM 1790 C C . GLY A 1 231 ? -2.091 3.127 -17.461 1.00 91.62 231 GLY A C 1
ATOM 1791 O O . GLY A 1 231 ? -3.008 2.391 -17.826 1.00 91.62 231 GLY A O 1
ATOM 1792 N N . VAL A 1 232 ? -2.241 4.058 -16.523 1.00 93.25 232 VAL A N 1
ATOM 1793 C CA . VAL A 1 232 ? -3.547 4.433 -15.966 1.00 93.25 232 VAL A CA 1
ATOM 1794 C C . VAL A 1 232 ? -4.002 5.743 -16.602 1.00 93.25 232 VAL A C 1
ATOM 1796 O O . VAL A 1 232 ? -3.200 6.668 -16.728 1.00 93.25 232 VAL A O 1
ATOM 1799 N N . GLN A 1 233 ? -5.277 5.812 -16.973 1.00 92.38 233 GLN A N 1
ATOM 1800 C CA . GLN A 1 233 ? -5.962 7.024 -17.399 1.00 92.38 233 GLN A CA 1
ATOM 1801 C C . GLN A 1 233 ? -6.953 7.445 -16.300 1.00 92.38 233 GLN A C 1
ATOM 1803 O O . GLN A 1 233 ? -7.865 6.672 -15.990 1.00 92.38 233 GLN A O 1
ATOM 1808 N N . PRO A 1 234 ? -6.768 8.622 -15.676 1.00 92.75 234 PRO A N 1
ATOM 1809 C CA . PRO A 1 234 ? -7.747 9.180 -14.748 1.00 92.75 234 PRO A CA 1
ATOM 1810 C C . PRO A 1 234 ? -9.011 9.650 -15.481 1.00 92.75 234 PRO A C 1
ATOM 1812 O O . PRO A 1 234 ? -8.943 10.196 -16.584 1.00 92.75 234 PRO A O 1
ATOM 1815 N N . GLU A 1 235 ? -10.167 9.475 -14.846 1.00 93.12 235 GLU A N 1
ATOM 1816 C CA . GLU A 1 235 ? -11.451 10.002 -15.302 1.00 93.12 235 GLU A CA 1
ATOM 1817 C C . GLU A 1 235 ? -11.995 11.053 -14.322 1.00 93.12 235 GLU A C 1
ATOM 1819 O O . GLU A 1 235 ? -12.470 10.741 -13.228 1.00 93.12 235 GLU A O 1
ATOM 1824 N N . GLY A 1 236 ? -11.996 12.316 -14.748 1.00 93.00 236 GLY A N 1
ATOM 1825 C CA . GLY A 1 236 ? -12.549 13.435 -13.981 1.00 93.00 236 GLY A CA 1
ATOM 1826 C C . GLY A 1 236 ? -11.562 14.078 -13.001 1.00 93.00 236 GLY A C 1
ATOM 1827 O O . GLY A 1 236 ? -10.442 13.617 -12.805 1.00 93.00 236 GLY A O 1
ATOM 1828 N N . GLU A 1 237 ? -11.985 15.178 -12.376 1.00 92.44 237 GLU A N 1
ATOM 1829 C CA . GLU A 1 237 ? -11.095 16.057 -11.597 1.00 92.44 237 GLU A CA 1
ATOM 1830 C C . GLU A 1 237 ? -10.506 15.391 -10.343 1.00 92.44 237 GLU A C 1
ATOM 1832 O O . GLU A 1 237 ? -9.363 15.650 -9.967 1.00 92.44 237 GLU A O 1
ATOM 1837 N N . VAL A 1 238 ? -11.276 14.513 -9.690 1.00 89.62 238 VAL A N 1
ATOM 1838 C CA . VAL A 1 238 ? -10.841 13.824 -8.463 1.00 89.62 238 VAL A CA 1
ATOM 1839 C C . VAL A 1 238 ? -9.746 12.803 -8.769 1.00 89.62 238 VAL A C 1
ATOM 1841 O O . VAL A 1 238 ? -8.724 12.773 -8.081 1.00 89.62 238 VAL A O 1
ATOM 1844 N N . GLU A 1 239 ? -9.939 11.991 -9.811 1.00 92.75 239 GLU A N 1
ATOM 1845 C CA . GLU A 1 239 ? -8.948 11.001 -10.240 1.00 92.75 239 GLU A CA 1
ATOM 1846 C C . GLU A 1 239 ? -7.694 11.679 -10.799 1.00 92.75 239 GLU A C 1
ATOM 1848 O O . GLU A 1 239 ? -6.585 11.235 -10.507 1.00 92.75 239 GLU A O 1
ATOM 1853 N N . GLU A 1 240 ? -7.844 12.803 -11.508 1.00 93.81 240 GLU A N 1
ATOM 1854 C CA . GLU A 1 240 ? -6.718 13.611 -11.989 1.00 93.81 240 GLU A CA 1
ATOM 1855 C C . GLU A 1 240 ? -5.854 14.117 -10.823 1.00 93.81 240 GLU A C 1
ATOM 1857 O O . GLU A 1 240 ? -4.626 14.014 -10.842 1.00 93.81 240 GLU A O 1
ATOM 1862 N N . ALA A 1 241 ? -6.482 14.592 -9.742 1.00 93.75 241 ALA A N 1
ATOM 1863 C CA . ALA A 1 241 ? -5.762 15.033 -8.551 1.00 93.75 241 ALA A CA 1
ATOM 1864 C C . ALA A 1 241 ? -4.998 13.887 -7.859 1.00 93.75 241 ALA A C 1
ATOM 1866 O O . ALA A 1 241 ? -3.914 14.105 -7.303 1.00 93.75 241 ALA A O 1
ATOM 1867 N N . TRP A 1 242 ? -5.541 12.666 -7.870 1.00 92.19 242 TRP A N 1
ATOM 1868 C CA . TRP A 1 242 ? -4.838 11.480 -7.374 1.00 92.19 242 TRP A CA 1
ATOM 1869 C C . TRP A 1 242 ? -3.694 11.061 -8.292 1.00 92.19 242 TRP A C 1
ATOM 1871 O O . TRP A 1 242 ? -2.612 10.746 -7.792 1.00 92.19 242 TRP A O 1
ATOM 1881 N N . PHE A 1 243 ? -3.898 11.122 -9.605 1.00 94.50 243 PHE A N 1
ATOM 1882 C CA . PHE A 1 243 ? -2.874 10.818 -10.595 1.00 94.50 243 PHE A CA 1
ATOM 1883 C C . PHE A 1 243 ? -1.677 11.762 -10.476 1.00 94.50 243 PHE A C 1
ATOM 1885 O O . PHE A 1 243 ? -0.537 11.314 -10.353 1.00 94.50 243 PHE A O 1
ATOM 1892 N N . GLU A 1 244 ? -1.925 13.070 -10.403 1.00 94.62 244 GLU A N 1
ATOM 1893 C CA . GLU A 1 244 ? -0.873 14.077 -10.256 1.00 94.62 244 GLU A CA 1
ATOM 1894 C C . GLU A 1 244 ? -0.129 13.932 -8.919 1.00 94.62 244 GLU A C 1
ATOM 1896 O O . GLU A 1 244 ? 1.092 14.100 -8.839 1.00 94.62 244 GLU A O 1
ATOM 1901 N N . ARG A 1 245 ? -0.839 13.553 -7.848 1.00 92.38 245 ARG A N 1
ATOM 1902 C CA . ARG A 1 245 ? -0.215 13.223 -6.559 1.00 92.38 245 ARG A CA 1
ATOM 1903 C C . ARG A 1 245 ? 0.708 12.008 -6.675 1.00 92.38 245 ARG A C 1
ATOM 1905 O O . ARG A 1 245 ? 1.829 12.065 -6.165 1.00 92.38 245 ARG A O 1
ATOM 1912 N N . GLY A 1 246 ? 0.263 10.945 -7.345 1.00 91.94 246 GLY A N 1
ATOM 1913 C CA . GLY A 1 246 ? 1.063 9.740 -7.569 1.00 91.94 246 GLY A CA 1
ATOM 1914 C C . GLY A 1 246 ? 2.274 9.997 -8.467 1.00 91.94 246 GLY A C 1
ATOM 1915 O O . GLY A 1 246 ? 3.381 9.545 -8.176 1.00 91.94 246 GLY A O 1
ATOM 1916 N N . ARG A 1 247 ? 2.118 10.838 -9.493 1.00 93.00 247 ARG A N 1
ATOM 1917 C CA . ARG A 1 247 ? 3.221 11.293 -10.348 1.00 93.00 247 ARG A CA 1
ATOM 1918 C C . ARG A 1 247 ? 4.281 12.059 -9.555 1.00 93.00 247 ARG A C 1
ATOM 1920 O O . ARG A 1 247 ? 5.460 11.723 -9.628 1.00 93.00 247 ARG A O 1
ATOM 1927 N N . LYS A 1 248 ? 3.874 13.031 -8.730 1.00 92.69 248 LYS A N 1
ATOM 1928 C CA . LYS A 1 248 ? 4.789 13.771 -7.838 1.00 92.69 248 LYS A CA 1
ATOM 1929 C C . LYS A 1 248 ? 5.502 12.851 -6.849 1.00 92.69 248 LYS A C 1
ATOM 1931 O O . LYS A 1 248 ? 6.683 13.050 -6.571 1.00 92.69 248 LYS A O 1
ATOM 1936 N N . SER A 1 249 ? 4.795 11.852 -6.318 1.00 88.44 249 SER A N 1
ATOM 1937 C CA . SER A 1 249 ? 5.367 10.815 -5.451 1.00 88.44 249 SER A CA 1
ATOM 1938 C C . SER A 1 249 ? 6.456 10.026 -6.186 1.00 88.44 249 SER A C 1
ATOM 1940 O O . SER A 1 249 ? 7.578 9.913 -5.688 1.00 88.44 249 SER A O 1
ATOM 1942 N N . TYR A 1 250 ? 6.170 9.564 -7.405 1.00 89.62 250 TYR A N 1
ATOM 1943 C CA . TYR A 1 250 ? 7.133 8.874 -8.259 1.00 89.62 250 TYR A CA 1
ATOM 1944 C C . TYR A 1 250 ? 8.365 9.734 -8.577 1.00 89.62 250 TYR A C 1
ATOM 1946 O O . TYR A 1 250 ? 9.496 9.281 -8.386 1.00 89.62 250 TYR A O 1
ATOM 1954 N N . ASP A 1 251 ? 8.168 10.985 -8.997 1.00 90.62 251 ASP A N 1
ATOM 1955 C CA . ASP A 1 251 ? 9.262 11.900 -9.337 1.00 90.62 251 ASP A CA 1
ATOM 1956 C C . ASP A 1 251 ? 10.131 12.219 -8.115 1.00 90.62 251 ASP A C 1
ATOM 1958 O O . ASP A 1 251 ? 11.363 12.211 -8.204 1.00 90.62 251 ASP A O 1
ATOM 1962 N N . LYS A 1 252 ? 9.509 12.409 -6.942 1.00 89.00 252 LYS A N 1
ATOM 1963 C CA . LYS A 1 252 ? 10.226 12.560 -5.673 1.00 89.00 252 LYS A CA 1
ATOM 1964 C C . LYS A 1 252 ? 11.086 11.329 -5.391 1.00 89.00 252 LYS A C 1
ATOM 1966 O O . LYS A 1 252 ? 12.283 11.478 -5.181 1.00 89.00 252 LYS A O 1
ATOM 1971 N N . LYS A 1 253 ? 10.519 10.118 -5.435 1.00 84.88 253 LYS A N 1
ATOM 1972 C CA . LYS A 1 253 ? 11.266 8.865 -5.199 1.00 84.88 253 LYS A CA 1
ATOM 1973 C C . LYS A 1 253 ? 12.441 8.718 -6.163 1.00 84.88 253 LYS A C 1
ATOM 1975 O O . LYS A 1 253 ? 13.540 8.363 -5.746 1.00 84.88 253 LYS A O 1
ATOM 1980 N N . LYS A 1 254 ? 12.224 9.028 -7.442 1.00 86.44 254 LYS A N 1
ATOM 1981 C CA . LYS A 1 254 ? 13.263 8.981 -8.474 1.00 86.44 254 LYS A CA 1
ATOM 1982 C C . LYS A 1 254 ? 14.407 9.955 -8.181 1.00 86.44 254 LYS A C 1
ATOM 1984 O O . LYS A 1 254 ? 15.561 9.594 -8.393 1.00 86.44 254 LYS A O 1
ATOM 1989 N N . ARG A 1 255 ? 14.102 11.155 -7.678 1.00 85.81 255 ARG A N 1
ATOM 1990 C CA . ARG A 1 255 ? 15.112 12.136 -7.255 1.00 85.81 255 ARG A CA 1
ATOM 1991 C C . ARG A 1 255 ? 15.888 11.665 -6.022 1.00 85.81 255 ARG A C 1
ATOM 1993 O O . ARG A 1 255 ? 17.108 11.771 -6.002 1.00 85.81 255 ARG A O 1
ATOM 2000 N N . GLU A 1 256 ? 15.200 11.101 -5.030 1.00 82.06 256 GLU A N 1
ATOM 2001 C CA . GLU A 1 256 ? 15.835 10.621 -3.792 1.00 82.06 256 GLU A CA 1
ATOM 2002 C C . GLU A 1 256 ? 16.710 9.372 -4.005 1.00 82.06 256 GLU A C 1
ATOM 2004 O O . GLU A 1 256 ? 17.715 9.207 -3.319 1.00 82.06 256 GLU A O 1
ATOM 2009 N N . LEU A 1 257 ? 16.379 8.507 -4.974 1.00 78.50 257 LEU A N 1
ATOM 2010 C CA . LEU A 1 257 ? 17.152 7.297 -5.300 1.00 78.50 257 LEU A CA 1
ATOM 2011 C C . LEU A 1 257 ? 18.630 7.587 -5.629 1.00 78.50 257 LEU A C 1
ATOM 2013 O O . LEU A 1 257 ? 19.483 6.746 -5.354 1.00 78.50 257 LEU A O 1
ATOM 2017 N N . GLY A 1 258 ? 18.936 8.763 -6.188 1.00 71.50 258 GLY A N 1
ATOM 2018 C CA . GLY A 1 258 ? 20.305 9.194 -6.499 1.00 71.50 258 GLY A CA 1
ATOM 2019 C C . GLY A 1 258 ? 21.023 9.930 -5.362 1.00 71.50 258 GLY A C 1
ATOM 2020 O O . GLY A 1 258 ? 22.235 10.101 -5.429 1.00 71.50 258 GLY A O 1
ATOM 2021 N N . ARG A 1 259 ? 20.307 10.338 -4.304 1.00 74.81 259 ARG A N 1
ATOM 2022 C CA . ARG A 1 259 ? 20.826 11.187 -3.214 1.00 74.81 259 ARG A CA 1
ATOM 2023 C C . ARG A 1 259 ? 21.295 10.387 -1.993 1.00 74.81 259 ARG A C 1
ATOM 2025 O O . ARG A 1 259 ? 21.266 10.860 -0.862 1.00 74.81 259 ARG A O 1
ATOM 2032 N N . GLY A 1 260 ? 21.662 9.122 -2.192 1.00 75.25 260 GLY A N 1
ATOM 2033 C CA . GLY A 1 260 ? 22.207 8.300 -1.115 1.00 75.25 260 GLY A CA 1
ATOM 2034 C C . GLY A 1 260 ? 23.605 8.777 -0.719 1.00 75.25 260 GLY A C 1
ATOM 2035 O O . GLY A 1 260 ? 24.411 9.046 -1.599 1.00 75.25 260 GLY A O 1
ATOM 2036 N N . LEU A 1 261 ? 23.934 8.766 0.578 1.00 70.62 261 LEU A N 1
ATOM 2037 C CA . LEU A 1 261 ? 25.252 9.175 1.107 1.00 70.62 261 LEU A CA 1
ATOM 2038 C C . LEU A 1 261 ? 26.439 8.405 0.489 1.00 70.62 261 LEU A C 1
ATOM 2040 O O . LEU A 1 261 ? 27.571 8.867 0.486 1.00 70.62 261 LEU A O 1
ATOM 2044 N N . ARG A 1 262 ? 26.186 7.194 -0.025 1.00 76.38 262 ARG A N 1
ATOM 2045 C CA . ARG A 1 262 ? 27.179 6.387 -0.756 1.00 76.38 262 ARG A CA 1
ATOM 2046 C C . ARG A 1 262 ? 27.326 6.769 -2.232 1.00 76.38 262 ARG A C 1
ATOM 2048 O O . ARG A 1 262 ? 28.279 6.333 -2.863 1.00 76.38 262 ARG A O 1
ATOM 2055 N N . SER A 1 263 ? 26.350 7.481 -2.784 1.00 79.94 263 SER A N 1
ATOM 2056 C CA . SER A 1 263 ? 26.279 7.875 -4.193 1.00 79.94 263 SER A CA 1
ATOM 2057 C C . SER A 1 263 ? 26.685 9.330 -4.407 1.00 79.94 263 SER A C 1
ATOM 2059 O O . SER A 1 263 ? 27.175 9.660 -5.480 1.00 79.94 263 SER A O 1
ATOM 2061 N N . MET A 1 264 ? 26.450 10.190 -3.418 1.00 80.50 264 MET A N 1
ATOM 2062 C CA . MET A 1 264 ? 26.709 11.622 -3.481 1.00 80.50 264 MET A CA 1
ATOM 2063 C C . MET A 1 264 ? 27.135 12.111 -2.094 1.00 80.50 264 MET A C 1
ATOM 2065 O O . MET A 1 264 ? 26.612 11.636 -1.082 1.00 80.50 264 MET A O 1
ATOM 2069 N N . GLU A 1 265 ? 28.103 13.024 -2.060 1.00 81.62 265 GLU A N 1
ATOM 2070 C CA . GLU A 1 265 ? 28.520 13.707 -0.834 1.00 81.62 265 GLU A CA 1
ATOM 2071 C C . GLU A 1 265 ? 27.380 14.602 -0.305 1.00 81.62 265 GLU A C 1
ATOM 2073 O O . GLU A 1 265 ? 26.537 15.030 -1.100 1.00 81.62 265 GLU A O 1
ATOM 2078 N N . PRO A 1 266 ? 27.307 14.853 1.018 1.00 83.56 266 PRO A N 1
ATOM 2079 C CA . PRO A 1 266 ? 26.299 15.741 1.591 1.00 83.56 266 PRO A CA 1
ATOM 2080 C C . PRO A 1 266 ? 26.348 17.131 0.962 1.00 83.56 266 PRO A C 1
ATOM 2082 O O . PRO A 1 266 ? 27.425 17.695 0.783 1.00 83.56 266 PRO A O 1
ATOM 2085 N N . ASP A 1 267 ? 25.174 17.683 0.672 1.00 84.50 267 ASP A N 1
ATOM 2086 C CA . ASP A 1 267 ? 25.049 19.063 0.195 1.00 84.50 267 ASP A CA 1
ATOM 2087 C C . ASP A 1 267 ? 25.405 20.069 1.308 1.00 84.50 267 ASP A C 1
ATOM 2089 O O . ASP A 1 267 ? 25.432 19.707 2.490 1.00 84.50 267 ASP A O 1
ATOM 2093 N N . ASP A 1 268 ? 25.636 21.336 0.966 1.00 87.00 268 ASP A N 1
ATOM 2094 C CA . ASP A 1 268 ? 25.987 22.377 1.947 1.00 87.00 268 ASP A CA 1
ATOM 2095 C C . ASP A 1 268 ? 24.897 22.507 3.031 1.00 87.00 268 ASP A C 1
ATOM 2097 O O . ASP A 1 268 ? 25.188 22.533 4.229 1.00 87.00 268 ASP A O 1
ATOM 2101 N N . GLU A 1 269 ? 23.619 22.454 2.634 1.00 87.31 269 GLU A N 1
ATOM 2102 C CA . GLU A 1 269 ? 22.482 22.472 3.568 1.00 87.31 269 GLU A CA 1
ATOM 2103 C C . GLU A 1 269 ? 22.458 21.252 4.509 1.00 87.31 269 GLU A C 1
ATOM 2105 O O . GLU A 1 269 ? 22.080 21.350 5.684 1.00 87.31 269 GLU A O 1
ATOM 2110 N N . GLU A 1 270 ? 22.843 20.078 3.999 1.00 84.25 270 GLU A N 1
ATOM 2111 C CA . GLU A 1 270 ? 22.905 18.842 4.782 1.00 84.25 270 GLU A CA 1
ATOM 2112 C C . GLU A 1 270 ? 24.091 18.868 5.744 1.00 84.25 270 GLU A C 1
ATOM 2114 O O . GLU A 1 270 ? 23.952 18.466 6.901 1.00 84.25 270 GLU A O 1
ATOM 2119 N N . SER A 1 271 ? 25.227 19.399 5.297 1.00 89.25 271 SER A N 1
ATOM 2120 C CA . SER A 1 271 ? 26.426 19.614 6.105 1.00 89.25 271 SER A CA 1
ATOM 2121 C C . SER A 1 271 ? 26.149 20.575 7.262 1.00 89.25 271 SER A C 1
ATOM 2123 O O . SER A 1 271 ? 26.457 20.255 8.413 1.00 89.25 271 SER A O 1
ATOM 2125 N N . ASP A 1 272 ? 25.452 21.685 7.004 1.00 92.81 272 ASP A N 1
ATOM 2126 C CA . ASP A 1 272 ? 25.003 22.627 8.035 1.00 92.81 272 ASP A CA 1
ATOM 2127 C C . ASP A 1 272 ? 24.044 21.980 9.040 1.00 92.81 272 ASP A C 1
ATOM 2129 O O . ASP A 1 272 ? 24.070 22.274 10.241 1.00 92.81 272 ASP A O 1
ATOM 2133 N N . LEU A 1 273 ? 23.157 21.095 8.578 1.00 89.75 273 LEU A N 1
ATOM 2134 C CA . LEU A 1 273 ? 22.270 20.337 9.457 1.00 89.75 273 LEU A CA 1
ATOM 2135 C C . LEU A 1 273 ? 23.046 19.351 10.336 1.00 89.75 273 LEU A C 1
ATOM 2137 O O . LEU A 1 273 ? 22.780 19.279 11.538 1.00 89.75 273 LEU A O 1
ATOM 2141 N N . ILE A 1 274 ? 24.001 18.619 9.760 1.00 88.75 274 ILE A N 1
ATOM 2142 C CA . ILE A 1 274 ? 24.865 17.685 10.490 1.00 88.75 274 ILE A CA 1
ATOM 2143 C C . ILE A 1 274 ? 25.674 18.442 11.545 1.00 88.75 274 ILE A C 1
ATOM 2145 O O . ILE A 1 274 ? 25.698 18.026 12.702 1.00 88.75 274 ILE A O 1
ATOM 2149 N N . HIS A 1 275 ? 26.264 19.584 11.185 1.00 91.12 275 HIS A N 1
ATOM 2150 C CA . HIS A 1 275 ? 27.012 20.432 12.109 1.00 91.12 275 HIS A CA 1
ATOM 2151 C C . HIS A 1 275 ? 26.130 20.926 13.266 1.00 91.12 275 HIS A C 1
ATOM 2153 O O . HIS A 1 275 ? 26.495 20.778 14.432 1.00 91.12 275 HIS A O 1
ATOM 2159 N N . ARG A 1 276 ? 24.915 21.416 12.977 1.00 91.75 276 ARG A N 1
ATOM 2160 C CA . ARG A 1 276 ? 23.946 21.812 14.018 1.00 91.75 276 ARG A CA 1
ATOM 2161 C C . ARG A 1 276 ? 23.551 20.655 14.934 1.00 91.75 276 ARG A C 1
ATOM 2163 O O . ARG A 1 276 ? 23.377 20.865 16.133 1.00 91.75 276 ARG A O 1
ATOM 2170 N N . LEU A 1 277 ? 23.375 19.450 14.394 1.00 88.50 277 LEU A N 1
ATOM 2171 C CA . LEU A 1 277 ? 23.045 18.266 15.188 1.00 88.50 277 LEU A CA 1
ATOM 2172 C C . LEU A 1 277 ? 24.225 17.824 16.067 1.00 88.50 277 LEU A C 1
ATOM 2174 O O . LEU A 1 277 ? 24.022 17.442 17.219 1.00 88.50 277 LEU A O 1
ATOM 2178 N N . TRP A 1 278 ? 25.448 17.908 15.545 1.00 88.75 278 TRP A N 1
ATOM 2179 C CA . TRP A 1 278 ? 26.667 17.613 16.292 1.00 88.75 278 TR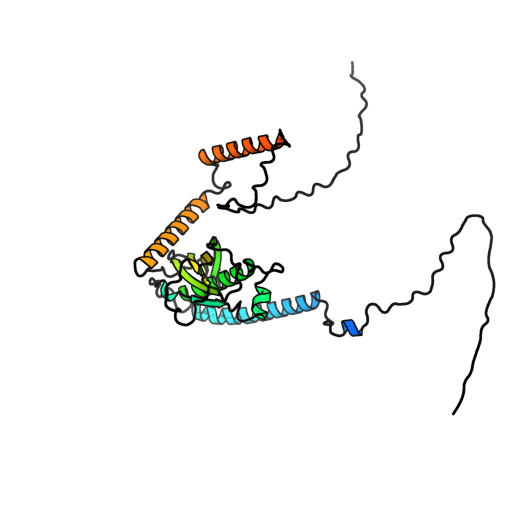P A CA 1
ATOM 2180 C C . TRP A 1 278 ? 26.868 18.587 17.457 1.00 88.75 278 TRP A C 1
ATOM 2182 O O . TRP A 1 278 ? 27.080 18.132 18.577 1.00 88.75 278 TRP A O 1
ATOM 2192 N N . LEU A 1 279 ? 26.684 19.895 17.234 1.00 88.75 279 LEU A N 1
ATOM 2193 C CA . LEU A 1 279 ? 26.737 20.904 18.300 1.00 88.75 279 LEU A CA 1
ATOM 2194 C C . LEU A 1 279 ? 25.739 20.595 19.422 1.00 88.75 279 LEU A C 1
ATOM 2196 O O . LEU A 1 279 ? 26.129 20.520 20.581 1.00 88.75 279 LEU A O 1
ATOM 2200 N N . LYS A 1 280 ? 24.483 20.284 19.073 1.00 85.50 280 LYS A N 1
ATOM 2201 C CA . LYS A 1 280 ? 23.482 19.848 20.061 1.00 85.50 280 LYS A CA 1
ATOM 2202 C C . LYS A 1 280 ? 23.895 18.586 20.816 1.00 85.50 280 LYS A C 1
ATOM 2204 O O . LYS A 1 280 ? 23.466 18.392 21.942 1.00 85.50 280 LYS A O 1
ATOM 2209 N N . THR A 1 281 ? 24.673 17.700 20.193 1.00 81.94 281 THR A N 1
ATOM 2210 C CA . THR A 1 281 ? 25.153 16.469 20.837 1.00 81.94 281 THR A CA 1
ATOM 2211 C C . THR A 1 281 ? 26.200 16.767 21.911 1.00 81.94 281 THR A C 1
ATOM 2213 O O . THR A 1 281 ? 26.204 16.105 22.946 1.00 81.94 281 THR A O 1
ATOM 2216 N N . LEU A 1 282 ? 27.055 17.772 21.691 1.00 80.88 282 LEU A N 1
ATOM 2217 C CA . LEU A 1 282 ? 28.042 18.212 22.680 1.00 80.88 282 LEU A CA 1
ATOM 2218 C C . LEU A 1 282 ? 27.378 18.788 23.934 1.00 80.88 282 LEU A C 1
ATOM 2220 O O . LEU A 1 282 ? 27.811 18.463 25.038 1.00 80.88 282 LEU A O 1
ATOM 2224 N N . ASP A 1 283 ? 26.271 19.521 23.773 1.00 76.75 283 ASP A N 1
ATOM 2225 C CA . ASP A 1 283 ? 25.488 20.038 24.904 1.00 76.75 283 ASP A CA 1
ATOM 2226 C C . ASP A 1 283 ? 25.055 18.908 25.867 1.00 76.75 283 ASP A C 1
ATOM 2228 O O . ASP A 1 283 ? 25.082 19.084 27.084 1.00 76.75 283 ASP A O 1
ATOM 2232 N N . TYR A 1 284 ? 24.734 17.712 25.347 1.00 66.50 284 TYR A N 1
ATOM 2233 C CA . TYR A 1 284 ? 24.384 16.545 26.174 1.00 66.50 284 TYR A CA 1
ATOM 2234 C C . TYR A 1 284 ? 25.580 15.910 26.899 1.00 66.50 284 TYR A C 1
ATOM 2236 O O . TYR A 1 284 ? 25.378 15.205 27.888 1.00 66.50 284 TYR A O 1
ATOM 2244 N N . HIS A 1 285 ? 26.805 16.086 26.396 1.00 63.53 285 HIS A N 1
ATOM 2245 C CA . HIS A 1 285 ? 27.997 15.450 26.960 1.00 63.53 285 HIS A CA 1
ATOM 2246 C C . HIS A 1 285 ? 28.632 16.296 28.074 1.00 63.53 285 HIS A C 1
ATOM 2248 O O . HIS A 1 285 ? 29.215 15.736 29.005 1.00 63.53 285 HIS A O 1
ATOM 2254 N N . ASP A 1 286 ? 28.485 17.621 28.006 1.00 63.78 286 ASP A N 1
ATOM 2255 C CA . ASP A 1 286 ? 29.102 18.548 28.959 1.00 63.78 286 ASP A CA 1
ATOM 2256 C C . ASP A 1 286 ? 28.192 18.896 30.158 1.00 63.78 286 ASP A C 1
ATOM 2258 O O . ASP A 1 286 ? 28.705 19.221 31.231 1.00 63.78 286 ASP A O 1
ATOM 2262 N N . TYR A 1 287 ? 26.861 18.748 30.042 1.00 58.19 287 TYR A N 1
ATOM 2263 C CA . TYR A 1 287 ? 25.904 19.070 31.118 1.00 58.19 287 TYR A CA 1
ATOM 2264 C C . TYR A 1 287 ? 24.846 17.968 31.333 1.00 58.19 287 TYR A C 1
ATOM 2266 O O . TYR A 1 287 ? 23.748 18.026 30.778 1.00 58.19 287 TYR A O 1
ATOM 2274 N N . PRO A 1 288 ? 25.104 16.979 32.212 1.00 56.59 288 PRO A N 1
ATOM 2275 C CA . PRO A 1 288 ? 24.164 15.889 32.504 1.00 56.59 288 PRO A CA 1
ATOM 2276 C C . PRO A 1 288 ? 22.861 16.326 33.199 1.00 56.59 288 PRO A C 1
ATOM 2278 O O . PRO A 1 288 ? 21.996 15.489 33.441 1.00 56.59 288 PRO A O 1
ATOM 2281 N N . SER A 1 289 ? 22.740 17.593 33.608 1.00 57.47 289 SER A N 1
ATOM 2282 C CA . SER A 1 289 ? 21.607 18.120 34.381 1.00 57.47 289 SER A CA 1
ATOM 2283 C C . SER A 1 289 ? 20.493 18.724 33.529 1.00 57.47 289 SER A C 1
ATOM 2285 O O . SER A 1 289 ? 19.363 18.812 34.006 1.00 57.47 289 SER A O 1
ATOM 2287 N N . ASP A 1 290 ? 20.776 19.087 32.278 1.00 56.25 290 ASP A N 1
ATOM 2288 C CA . ASP A 1 290 ? 19.821 19.759 31.395 1.00 56.25 290 ASP A CA 1
ATOM 2289 C C . ASP A 1 290 ? 19.089 18.736 30.522 1.00 56.25 290 ASP A C 1
ATOM 2291 O O . ASP A 1 290 ? 19.058 18.799 29.291 1.00 56.25 290 ASP A O 1
ATOM 2295 N N . PHE A 1 291 ? 18.464 17.755 31.176 1.00 55.22 291 PHE A N 1
ATOM 2296 C CA . PHE A 1 291 ? 17.422 16.989 30.509 1.00 55.22 291 PHE A CA 1
ATOM 2297 C C . PHE A 1 291 ? 16.309 17.972 30.127 1.00 55.22 291 PHE A C 1
ATOM 2299 O O . PHE A 1 291 ? 15.779 18.645 31.018 1.00 55.22 291 PHE A O 1
ATOM 2306 N N . PRO A 1 292 ? 15.897 18.069 28.848 1.00 55.06 292 PRO A N 1
ATOM 2307 C CA . PRO A 1 292 ? 14.651 18.753 28.549 1.00 55.06 292 PRO A CA 1
ATOM 2308 C C . PRO A 1 292 ? 13.563 18.074 29.393 1.00 55.06 292 PRO A C 1
ATOM 2310 O O . PRO A 1 292 ? 13.528 16.836 29.428 1.00 55.06 292 PRO A O 1
ATOM 2313 N N . PRO A 1 293 ? 12.707 18.832 30.107 1.00 53.31 293 PRO A N 1
ATOM 2314 C CA . PRO A 1 293 ? 11.629 18.228 30.871 1.00 53.31 293 PRO A CA 1
ATOM 2315 C C . PRO A 1 293 ? 10.871 17.307 29.923 1.00 53.31 293 PRO A C 1
ATOM 2317 O O . PRO A 1 293 ? 10.510 17.718 28.817 1.00 53.31 293 PRO A O 1
ATOM 2320 N N . THR A 1 294 ? 10.685 16.046 30.328 1.00 49.00 294 THR A N 1
ATOM 2321 C CA . THR A 1 294 ? 9.826 15.113 29.595 1.00 49.00 294 THR A CA 1
ATOM 2322 C C . THR A 1 294 ? 8.542 15.868 29.273 1.00 49.00 294 THR A C 1
ATOM 2324 O O . THR A 1 294 ? 7.925 16.377 30.218 1.00 49.00 294 THR A O 1
ATOM 2327 N N . PRO A 1 295 ? 8.165 16.033 27.994 1.00 43.78 295 PRO A N 1
ATOM 2328 C CA . PRO A 1 295 ? 7.007 16.838 27.662 1.00 43.78 295 PRO A CA 1
ATOM 2329 C C . PRO A 1 295 ? 5.812 16.242 28.400 1.00 43.78 295 PRO A C 1
ATOM 2331 O O . PRO A 1 295 ? 5.494 15.061 28.246 1.00 43.78 295 PRO A O 1
ATOM 2334 N N . SER A 1 296 ? 5.205 17.051 29.268 1.00 42.53 296 SER A N 1
ATOM 2335 C CA . SER A 1 296 ? 3.958 16.708 29.931 1.00 42.53 296 SER A CA 1
ATOM 2336 C C . SER A 1 296 ? 2.923 16.337 28.863 1.00 42.53 296 SER A C 1
ATOM 2338 O O . SER A 1 296 ? 2.966 16.825 27.735 1.00 42.53 296 SER A O 1
ATOM 2340 N N . SER A 1 297 ? 2.037 15.409 29.220 1.00 46.91 297 SER A N 1
ATOM 2341 C CA . SER A 1 297 ? 1.225 14.525 28.366 1.00 46.91 297 SER A CA 1
ATOM 2342 C C . SER A 1 297 ? 0.271 15.169 27.328 1.00 46.91 297 SER A C 1
ATOM 2344 O O . SER A 1 297 ? -0.669 14.509 26.890 1.00 46.91 297 SER A O 1
ATOM 2346 N N . SER A 1 298 ? 0.447 16.424 26.914 1.00 41.75 298 SER A N 1
ATOM 2347 C CA . SER A 1 298 ? -0.532 17.174 26.113 1.00 41.75 298 SER A CA 1
ATOM 2348 C C . SER A 1 298 ? 0.025 17.953 24.914 1.00 41.75 298 SER A C 1
ATOM 2350 O O . SER A 1 298 ? -0.676 18.813 24.386 1.00 41.75 298 SER A O 1
ATOM 2352 N N . THR A 1 299 ? 1.236 17.663 24.432 1.00 36.25 299 THR A N 1
ATOM 2353 C CA . THR A 1 299 ? 1.754 18.301 23.206 1.00 36.25 299 THR A CA 1
ATOM 2354 C C . THR A 1 299 ? 1.609 17.367 22.007 1.00 36.25 299 THR A C 1
ATOM 2356 O O . THR A 1 299 ? 2.175 16.277 21.971 1.00 36.25 299 THR A O 1
ATOM 2359 N N . LEU A 1 300 ? 0.824 17.799 21.020 1.00 38.72 300 LEU A N 1
ATOM 2360 C CA . LEU A 1 300 ? 0.566 17.092 19.769 1.00 38.72 300 LEU A CA 1
ATOM 2361 C C . LEU A 1 300 ? 1.880 16.907 18.987 1.00 38.72 300 LEU A C 1
ATOM 2363 O O . LEU A 1 300 ? 2.440 17.867 18.459 1.00 38.72 300 LEU A O 1
ATOM 2367 N N . PHE A 1 301 ? 2.383 15.676 18.906 1.00 36.97 301 PHE A N 1
ATOM 2368 C CA . PHE A 1 301 ? 3.558 15.358 18.100 1.00 36.97 301 PHE A CA 1
ATOM 2369 C C . PHE A 1 301 ? 3.158 15.163 16.636 1.00 36.97 301 PHE A C 1
ATOM 2371 O O . PHE A 1 301 ? 2.511 14.177 16.288 1.00 36.97 301 PHE A O 1
ATOM 2378 N N . ILE A 1 302 ? 3.603 16.059 15.753 1.00 41.56 302 ILE A N 1
ATOM 2379 C CA . ILE A 1 302 ? 3.691 15.754 14.321 1.00 41.56 302 ILE A CA 1
ATOM 2380 C C . ILE A 1 302 ? 5.049 15.082 14.092 1.00 41.56 302 ILE A C 1
ATOM 2382 O O . ILE A 1 302 ? 6.068 15.739 13.885 1.00 41.56 302 ILE A O 1
ATOM 2386 N N . LEU A 1 303 ? 5.066 13.752 14.167 1.00 39.72 303 LEU A N 1
ATOM 2387 C CA . LEU A 1 303 ? 6.222 12.923 13.821 1.00 39.72 303 LEU A CA 1
ATOM 2388 C C . LEU A 1 303 ? 6.447 12.968 12.302 1.00 39.72 303 LEU A C 1
ATOM 2390 O O . LEU A 1 303 ? 5.716 12.330 11.549 1.00 39.72 303 LEU A O 1
ATOM 2394 N N . HIS A 1 304 ? 7.449 13.722 11.838 1.00 39.78 304 HIS A N 1
ATOM 2395 C CA . HIS A 1 304 ? 7.675 13.920 10.398 1.00 39.78 304 HIS A CA 1
ATOM 2396 C C . HIS A 1 304 ? 8.502 12.826 9.700 1.00 39.78 304 HIS A C 1
ATOM 2398 O O . HIS A 1 304 ? 8.531 12.794 8.476 1.00 39.78 304 HIS A O 1
ATOM 2404 N N . SER A 1 305 ? 9.143 11.905 10.425 1.00 33.91 305 SER A N 1
ATOM 2405 C CA . SER A 1 305 ? 9.655 10.642 9.868 1.00 33.91 305 SER A CA 1
ATOM 2406 C C . SER A 1 305 ? 10.239 9.778 10.984 1.00 33.91 305 SER A C 1
ATOM 2408 O O . SER A 1 305 ? 11.029 10.263 11.789 1.00 33.91 305 SER A O 1
ATOM 2410 N N . LEU A 1 306 ? 9.884 8.496 11.021 1.00 36.34 306 LEU A N 1
ATOM 2411 C CA . LEU A 1 306 ? 10.626 7.485 11.770 1.00 36.34 306 LEU A CA 1
ATOM 2412 C C . LEU A 1 306 ? 11.537 6.761 10.776 1.00 36.34 306 LEU A C 1
ATOM 2414 O O . LEU A 1 306 ? 11.082 5.897 10.033 1.00 36.34 306 LEU A O 1
ATOM 2418 N N . ARG A 1 307 ? 12.833 7.084 10.764 1.00 38.62 307 ARG A N 1
ATOM 2419 C CA . ARG A 1 307 ? 13.846 6.096 10.373 1.00 38.62 307 ARG A CA 1
ATOM 2420 C C . ARG A 1 307 ? 14.282 5.402 11.654 1.00 38.62 307 ARG A C 1
ATOM 2422 O O . ARG A 1 307 ? 15.095 5.935 12.400 1.00 38.62 307 ARG A O 1
ATOM 2429 N N . LEU A 1 308 ? 13.708 4.232 11.924 1.00 33.94 308 LEU A N 1
ATOM 2430 C CA . LEU A 1 308 ? 14.187 3.343 12.981 1.00 33.94 308 LEU A CA 1
ATOM 2431 C C . LEU A 1 308 ? 15.570 2.815 12.574 1.00 33.94 308 LEU A C 1
ATOM 2433 O O . LEU A 1 308 ? 15.688 1.768 11.946 1.00 33.94 308 LEU A O 1
ATOM 2437 N N . GLN A 1 309 ? 16.625 3.558 12.900 1.00 35.00 309 GLN A N 1
ATOM 2438 C CA . GLN A 1 309 ? 17.969 3.000 12.964 1.00 35.00 309 GLN A CA 1
ATOM 2439 C C . GLN A 1 309 ? 18.130 2.380 14.349 1.00 35.00 309 GLN A C 1
ATOM 2441 O O . GLN A 1 309 ? 18.365 3.078 15.330 1.00 35.00 309 GLN A O 1
ATOM 2446 N N . LEU A 1 310 ? 17.969 1.061 14.435 1.00 35.12 310 LEU A N 1
ATOM 2447 C CA . LEU A 1 310 ? 18.507 0.299 15.557 1.00 35.12 310 LEU A CA 1
ATOM 2448 C C . LEU A 1 310 ? 20.039 0.417 15.482 1.00 35.12 310 LEU A C 1
ATOM 2450 O O . LEU A 1 310 ? 20.612 -0.044 14.490 1.00 35.12 310 LEU A O 1
ATOM 2454 N N . PRO A 1 311 ? 20.726 1.035 16.459 1.00 38.31 311 PRO A N 1
ATOM 2455 C CA . PRO A 1 311 ? 22.178 0.973 16.492 1.00 38.31 311 PRO A CA 1
ATOM 2456 C C . PRO A 1 311 ? 22.596 -0.493 16.689 1.00 38.31 311 PRO A C 1
ATOM 2458 O O . PRO A 1 311 ? 21.986 -1.196 17.504 1.00 38.31 311 PRO A O 1
ATOM 2461 N N . PRO A 1 312 ? 23.617 -0.994 15.972 1.00 37.56 312 PRO A N 1
ATOM 2462 C CA . PRO A 1 312 ? 24.168 -2.301 16.275 1.00 37.56 312 PRO A CA 1
ATOM 2463 C C . PRO A 1 312 ? 24.792 -2.222 17.669 1.00 37.56 312 PRO A C 1
ATOM 2465 O O . PRO A 1 312 ? 25.799 -1.545 17.875 1.00 37.56 312 PRO A O 1
ATOM 2468 N N . LEU A 1 313 ? 24.183 -2.903 18.639 1.00 34.09 313 LEU A N 1
ATOM 2469 C CA . LEU A 1 313 ? 24.809 -3.165 19.927 1.00 34.09 313 LEU A CA 1
ATOM 2470 C C . LEU A 1 313 ? 26.064 -4.009 19.671 1.00 34.09 313 LEU A C 1
ATOM 2472 O O . LEU A 1 313 ? 26.003 -5.233 19.569 1.00 34.09 313 LEU A O 1
ATOM 2476 N N . LEU A 1 314 ? 27.213 -3.347 19.542 1.00 37.28 314 LEU A N 1
ATOM 2477 C CA . LEU A 1 314 ? 28.517 -3.985 19.642 1.00 37.28 314 LEU A CA 1
ATOM 2478 C C . LEU A 1 314 ? 28.699 -4.431 21.096 1.00 37.28 314 LEU A C 1
ATOM 2480 O O . LEU A 1 314 ? 29.157 -3.673 21.948 1.00 37.28 314 LEU A O 1
ATOM 2484 N N . LEU A 1 315 ? 28.328 -5.681 21.376 1.00 31.16 315 LEU A N 1
ATOM 2485 C CA . LEU A 1 315 ? 28.771 -6.412 22.560 1.00 31.16 315 LEU A CA 1
ATOM 2486 C C . LEU A 1 315 ? 30.300 -6.528 22.510 1.00 31.16 315 LEU A C 1
ATOM 2488 O O . LEU A 1 315 ? 30.863 -7.450 21.923 1.00 31.16 315 LEU A O 1
ATOM 2492 N N . ARG A 1 316 ? 30.990 -5.554 23.103 1.00 34.66 316 ARG A N 1
ATOM 2493 C CA . ARG A 1 316 ? 32.434 -5.605 23.317 1.00 34.66 316 ARG A CA 1
ATOM 2494 C C . ARG A 1 316 ? 32.687 -6.500 24.532 1.00 34.66 316 ARG A C 1
ATOM 2496 O O . ARG A 1 316 ? 32.330 -6.145 25.652 1.00 34.66 316 ARG A O 1
ATOM 2503 N N . HIS A 1 317 ? 33.264 -7.678 24.309 1.00 34.09 317 HIS A N 1
ATOM 2504 C CA . HIS A 1 317 ? 33.706 -8.560 25.390 1.00 34.09 317 HIS A CA 1
ATOM 2505 C C . HIS A 1 317 ? 34.814 -7.882 26.222 1.00 34.09 317 HIS A C 1
ATOM 2507 O O . HIS A 1 317 ? 35.702 -7.250 25.638 1.00 34.09 317 HIS A O 1
ATOM 2513 N N . PRO A 1 318 ? 34.808 -8.009 27.562 1.00 34.06 318 PRO A N 1
ATOM 2514 C CA . PRO A 1 318 ? 35.856 -7.453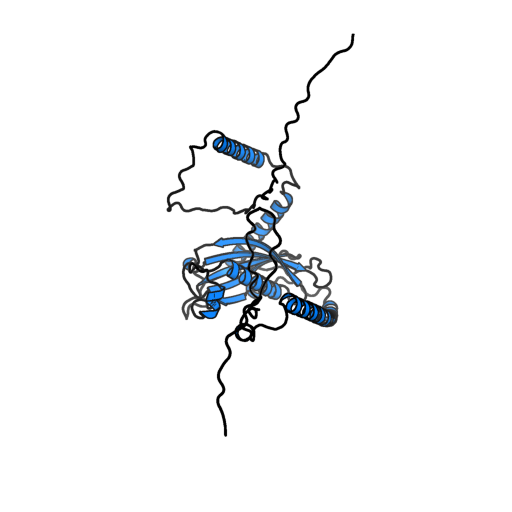 28.407 1.00 34.06 318 PRO A CA 1
ATOM 2515 C C . PRO A 1 318 ? 37.100 -8.344 28.319 1.00 34.06 318 PRO A C 1
ATOM 2517 O O . PRO A 1 318 ? 37.151 -9.423 28.907 1.00 34.06 318 PRO A O 1
ATOM 2520 N N . HIS A 1 319 ? 38.110 -7.905 27.567 1.00 31.81 319 HIS A N 1
ATOM 2521 C CA . HIS A 1 319 ? 39.429 -8.528 27.610 1.00 31.81 319 HIS A CA 1
ATOM 2522 C C . HIS A 1 319 ? 40.174 -8.015 28.849 1.00 31.81 319 HIS A C 1
ATOM 2524 O O . HIS A 1 319 ? 40.308 -6.809 29.051 1.00 31.81 319 HIS A O 1
ATOM 2530 N N . GLN A 1 320 ? 40.615 -8.955 29.684 1.00 32.44 320 GLN A N 1
ATOM 2531 C CA . GLN A 1 320 ? 41.355 -8.733 30.924 1.00 32.44 320 GLN A CA 1
ATOM 2532 C C . GLN A 1 320 ? 42.615 -7.890 30.683 1.00 32.44 320 GLN A C 1
ATOM 2534 O O . GLN A 1 320 ? 43.487 -8.261 29.898 1.00 32.44 320 GLN A O 1
ATOM 2539 N N . SER A 1 321 ? 42.714 -6.769 31.394 1.00 34.03 321 SER A N 1
ATOM 2540 C CA . SER A 1 321 ? 43.929 -5.974 31.543 1.00 34.03 321 SER A CA 1
ATOM 2541 C C . SER A 1 321 ? 44.881 -6.665 32.522 1.00 34.03 321 SER A C 1
ATOM 2543 O O . SER A 1 321 ? 44.560 -6.791 33.703 1.00 34.03 321 SER A O 1
ATOM 2545 N N . ASN A 1 322 ? 46.053 -7.081 32.046 1.00 31.81 322 ASN A N 1
ATOM 2546 C CA . ASN A 1 322 ? 47.165 -7.533 32.879 1.00 31.81 322 ASN A CA 1
ATOM 2547 C C . ASN A 1 322 ? 48.276 -6.466 32.784 1.00 31.81 322 ASN A C 1
ATOM 2549 O O . ASN A 1 322 ? 48.727 -6.199 31.668 1.00 31.81 322 ASN A O 1
ATOM 2553 N N . PRO A 1 323 ? 48.702 -5.807 33.878 1.00 39.62 323 PRO A N 1
ATOM 2554 C CA . PRO A 1 323 ? 49.749 -4.797 33.812 1.00 39.62 323 PRO A CA 1
ATOM 2555 C C . PRO A 1 323 ? 51.122 -5.450 34.012 1.00 39.62 323 PRO A C 1
ATOM 2557 O O . PRO A 1 323 ? 51.502 -5.801 35.125 1.00 39.62 323 PRO A O 1
ATOM 2560 N N . THR A 1 324 ? 51.895 -5.596 32.939 1.00 36.38 324 THR A N 1
ATOM 2561 C CA . THR A 1 324 ? 53.335 -5.883 33.024 1.00 36.38 324 THR A CA 1
ATOM 2562 C C . THR A 1 324 ? 54.114 -4.586 32.833 1.00 36.38 324 THR A C 1
ATOM 2564 O O . THR A 1 324 ? 54.218 -4.075 31.719 1.00 36.38 324 THR A O 1
ATOM 2567 N N . HIS A 1 325 ? 54.649 -4.046 33.928 1.00 35.88 325 HIS A N 1
ATOM 2568 C CA . HIS A 1 325 ? 55.653 -2.981 33.911 1.00 35.88 325 HIS A CA 1
ATOM 2569 C C . HIS A 1 325 ? 56.970 -3.492 33.295 1.00 35.88 325 HIS A C 1
ATOM 2571 O O . HIS A 1 325 ? 57.443 -4.549 33.715 1.00 35.88 325 HIS A O 1
ATOM 2577 N N . PRO A 1 326 ? 57.619 -2.750 32.380 1.00 38.50 326 PRO A N 1
ATOM 2578 C CA . PRO A 1 326 ? 59.008 -2.992 32.014 1.00 38.50 326 PRO A CA 1
ATOM 2579 C C . PRO A 1 326 ? 59.957 -2.120 32.855 1.00 38.50 326 PRO A C 1
ATOM 2581 O O . PRO A 1 326 ? 59.844 -0.895 32.893 1.00 38.50 326 PRO A O 1
ATOM 2584 N N . THR A 1 327 ? 60.899 -2.769 33.536 1.00 39.50 327 THR A N 1
ATOM 2585 C CA . THR A 1 327 ? 62.064 -2.169 34.210 1.00 39.50 327 THR A CA 1
ATOM 2586 C C . THR A 1 327 ? 63.124 -1.701 33.197 1.00 39.50 327 THR A C 1
ATOM 2588 O O . THR A 1 327 ? 63.320 -2.400 32.202 1.00 39.50 327 THR A O 1
ATOM 2591 N N . PRO A 1 328 ? 63.860 -0.596 33.438 1.00 43.75 328 PRO A N 1
ATOM 2592 C CA . PRO A 1 328 ? 64.872 -0.086 32.511 1.00 43.75 328 PRO A CA 1
ATOM 2593 C C . PRO A 1 328 ? 66.305 -0.494 32.903 1.00 43.75 328 PRO A C 1
ATOM 2595 O O . PRO A 1 328 ? 66.640 -0.507 34.085 1.00 43.75 328 PRO A O 1
ATOM 2598 N N . SER A 1 329 ? 67.169 -0.740 31.912 1.00 33.28 329 SER A N 1
ATOM 2599 C CA . SER A 1 329 ? 68.638 -0.570 31.975 1.00 33.28 329 SER A CA 1
ATOM 2600 C C . SER A 1 329 ? 69.261 -0.790 30.575 1.00 33.28 329 SER A C 1
ATOM 2602 O O . SER A 1 329 ? 68.585 -1.316 29.693 1.00 33.28 329 SER A O 1
ATOM 2604 N N . PRO A 1 330 ? 70.535 -0.426 30.334 1.00 46.72 330 PRO A N 1
ATOM 2605 C CA . PRO A 1 330 ? 71.056 0.938 30.292 1.00 46.72 330 PRO A CA 1
ATOM 2606 C C . PRO A 1 330 ? 71.742 1.263 28.941 1.00 46.72 330 PRO A C 1
ATOM 2608 O O . PRO A 1 330 ? 72.047 0.388 28.134 1.00 46.72 330 PRO A O 1
ATOM 2611 N N . THR A 1 331 ? 71.986 2.552 28.710 1.00 39.28 331 THR A N 1
ATOM 2612 C CA . THR A 1 331 ? 72.691 3.139 27.554 1.00 39.28 331 THR A CA 1
ATOM 2613 C C . THR A 1 331 ? 74.156 2.690 27.434 1.00 39.28 331 THR A C 1
ATOM 2615 O O . THR A 1 331 ? 74.816 2.560 28.468 1.00 39.28 331 THR A O 1
ATOM 2618 N N . PRO A 1 332 ? 74.701 2.531 26.211 1.00 52.44 332 PRO A N 1
ATOM 2619 C CA . PRO A 1 332 ? 76.114 2.237 26.001 1.00 52.44 332 PRO A CA 1
ATOM 2620 C C . PRO A 1 332 ? 76.968 3.515 25.926 1.00 52.44 332 PRO A C 1
ATOM 2622 O O . PRO A 1 332 ? 76.468 4.588 25.581 1.00 52.44 332 PRO A O 1
ATOM 2625 N N . HIS A 1 333 ? 78.247 3.351 26.272 1.00 41.59 333 HIS A N 1
ATOM 2626 C CA . HIS A 1 333 ? 79.339 4.310 26.082 1.00 41.59 333 HIS A CA 1
ATOM 2627 C C . HIS A 1 333 ? 79.659 4.575 24.611 1.00 41.59 333 HIS A C 1
ATOM 2629 O O . HIS A 1 333 ? 79.488 3.635 23.799 1.00 41.59 333 HIS A O 1
#

Radius of gyration: 35.13 Å; chains: 1; bounding box: 107×93×89 Å

pLDDT: mean 72.25, std 21.97, range [28.12, 96.69]

InterPro domains:
  IPR029069 HotDog domain superfamily [SSF54637] (90-254)
  IPR033120 Hotdog acyl-CoA thioesterase (ACOT)-type domain [PS51770] (101-222)

Foldseek 3Di:
DDDDDDDDDDDDDDDDDDDDDDDDDDDDDDPPPPPVPPDCVVCVPPDPDDPVRVVVVVVVVVVVCCVVVVVVCVVVLVVVVVPDPDPDLAAAAQVQLKDKDKAAQVPDVVSVVVQADPVGFGDVVVVVVVLLVSVQSSVCSQFPPQWHKDFPDWDDKDFLDGRNDRAIKMKIWTFLWDPQWFKTKIKIWIFGDDPPPCNPPDGDSVGTGIITIIIMGIARPVVRHGGGGHTHDYDDDVSVVSNVVRVVVVVVVVVVVCVDCVNDPDDPVRVVVVVVVVVVVVVCVPDVPPDPPPPPDDDDDPPPDDPPDPDPPPPDDDDDDDDDDDDDDDDDD

Secondary structure (DSSP, 8-state):
---------------------S--------------SS-TTTTTTS-SS-HHHHHHHHHHHHHHHHHHHHHHHHHHHHHHHTT-SS---PPEEGGGG-EEEEE-TTT-HHHHHHHB-TTS-B-HHHHHHHHHHHHHHHHHHHH-TTSEEEEEEEEEEEESS---S---EEEEEEEEEE-SSSEEEEEEEEEEPPPTT-TTSPPPGGGEEEEEEEEEEEE-TTT--B---PPEE--SHHHHHHHHHHHHHHHHHHHHHT--TTTSPPPHHHHHHHHHHHHHHHHHHH-TT-PPP---TT--------------------PPP---PPPP-----